Protein AF-A0AAN1J4S4-F1 (afdb_monomer)

Foldseek 3Di:
DEFDDFDPVLLVVLLVVVQVVVVVVVVPDDDLKAFDDDRDRDDPVLVRLLQRLVLVLVVCVVPHDLQEEAEAEEADDDVVVVVSSVVSLVCVLCPQPKDWDWTWIARNVVRDIDIDIDIDGDDDPCCVVSVSSPSYHYDYYHDPDVVNVVVVVVVVLLVVQQVVLCVVPPFDQCQALSSCPPRPCSVVYGPHHPVVDDGDVSCVSRPDPPDDD

Secondary structure (DSSP, 8-state):
-------HHHHHHHHHHHHHHHHHHHHH---SEEPP-------HHHHHHHHHHHHHHHHHHHHS-S-EEEEEEESS--HHHHHHHHHHHHHHHTTTS-EEEEEEEEETTTTEEEEEEEEE---SS-HHHHHHHTTEEEEEEE--SHHHHHHHHHHHHHHHHHHHHHHHHSS--TTBHHHHTT-TTGGG--S-B-SSSPPPHHHHHS--TT---

pLDDT: mean 88.38, std 7.9, range [53.88, 97.56]

Organism: NCBI:txid169430

Nearest PDB structures (foldseek):
  2ia7-assembly1_A  TM=4.262E-01  e=7.730E-01  Geobacter sulfurreducens
  8gym-assembly1_2K  TM=2.218E-01  e=1.123E+00  Tetrahymena thermophila SB210
  3l8c-assembly2_B  TM=3.711E-01  e=8.746E+00  Streptococcus pyogenes serotype M6

Solvent-accessible surface area (backbone atoms only — not comparable to full-atom values): 12521 Å² total; per-residue (Å²): 86,76,79,68,56,74,39,66,69,11,44,53,51,39,38,50,53,51,41,51,52,53,49,52,56,56,72,69,53,89,61,64,63,46,64,84,80,72,83,67,76,84,52,68,69,59,53,43,47,50,52,38,49,52,50,50,52,51,50,39,66,75,76,46,65,71,75,38,76,46,80,44,74,36,53,90,68,58,68,73,56,52,53,50,49,50,52,46,52,51,53,61,43,47,43,71,54,72,44,78,42,82,38,69,30,33,34,64,85,81,70,41,81,43,80,45,76,46,76,50,72,71,87,74,96,52,60,73,61,39,57,46,34,67,39,50,47,71,47,82,46,68,45,95,45,74,64,40,56,49,48,51,54,51,52,51,54,50,49,52,40,37,52,54,38,34,73,74,67,49,85,70,53,60,45,24,45,82,28,41,64,89,42,98,59,51,90,50,56,50,91,52,25,75,82,81,55,76,73,48,65,51,53,65,63,20,31,56,89,84,70,75,136

Radius of gyration: 20.35 Å; Cα contacts (8 Å, |Δi|>4): 255; chains: 1; bounding box: 43×42×57 Å

Mean predicted aligned error: 6.34 Å

Sequence (213 aa):
MIYEAVYVQGLHNDNKRTNESIQQVRDSRRSNISIPWRAENERLLSVAFDHVFGKAVAYAFDFFDPNVHLSVITDTLDEKILDEFRQRADNFLSLGEPKEIPIKAYDREKKEPIELTGRSSMTGDIDKFTKRLRNVTYSIACENSSLTFAADVLVNSVGYQLTKNIEAKGRIDLNSRPAIVGHRLEHYFYGVTDETTMRNPSDTIYRHPGHTD

Structure (mmCIF, N/CA/C/O backbone):
data_AF-A0AAN1J4S4-F1
#
_entry.id   AF-A0AAN1J4S4-F1
#
loop_
_atom_site.group_PDB
_atom_site.id
_atom_site.type_symbol
_atom_site.label_atom_id
_atom_site.label_alt_id
_atom_site.label_comp_id
_atom_site.label_asym_id
_atom_site.label_entity_id
_atom_site.label_seq_id
_atom_site.pdbx_PDB_ins_code
_atom_site.Cartn_x
_atom_site.Cartn_y
_atom_site.Cartn_z
_atom_site.occupancy
_atom_site.B_iso_or_equiv
_atom_site.auth_seq_id
_atom_site.auth_comp_id
_atom_site.auth_asym_id
_atom_site.auth_atom_id
_atom_site.pdbx_PDB_model_num
ATOM 1 N N . MET A 1 1 ? 5.549 -7.976 -13.920 1.00 89.06 1 MET A N 1
ATOM 2 C CA . MET A 1 1 ? 6.209 -7.087 -12.940 1.00 89.06 1 MET A CA 1
ATOM 3 C C . MET A 1 1 ? 5.172 -6.137 -12.379 1.00 89.06 1 MET A C 1
ATOM 5 O O . MET A 1 1 ? 4.347 -5.645 -13.138 1.00 89.06 1 MET A O 1
ATOM 9 N N . ILE A 1 2 ? 5.184 -5.914 -11.072 1.00 93.50 2 ILE A N 1
ATOM 10 C CA . ILE A 1 2 ? 4.237 -5.041 -10.373 1.00 93.50 2 ILE A CA 1
ATOM 11 C C . ILE A 1 2 ? 5.070 -4.022 -9.598 1.00 93.50 2 ILE A C 1
ATOM 13 O O . ILE A 1 2 ? 6.092 -4.392 -9.028 1.00 93.50 2 ILE A O 1
ATOM 17 N N . TYR A 1 3 ? 4.655 -2.758 -9.600 1.00 94.62 3 TYR A N 1
ATOM 18 C CA . TYR A 1 3 ? 5.215 -1.730 -8.725 1.00 94.62 3 TYR A CA 1
ATOM 19 C C . TYR A 1 3 ? 4.111 -0.802 -8.238 1.00 94.62 3 TYR A C 1
ATOM 21 O O . TYR A 1 3 ? 3.018 -0.754 -8.815 1.00 94.62 3 TYR A O 1
ATOM 29 N N . GLU A 1 4 ? 4.449 -0.051 -7.202 1.00 94.31 4 GLU A N 1
ATOM 30 C CA . GLU A 1 4 ? 3.674 1.065 -6.701 1.00 94.31 4 GLU A CA 1
ATOM 31 C C . GLU A 1 4 ? 4.601 2.257 -6.480 1.00 94.31 4 GLU A C 1
ATOM 33 O O . GLU A 1 4 ? 5.710 2.098 -5.968 1.00 94.31 4 GLU A O 1
ATOM 38 N N . ALA A 1 5 ? 4.139 3.446 -6.852 1.00 93.69 5 ALA A N 1
ATOM 39 C CA . ALA A 1 5 ? 4.826 4.695 -6.570 1.00 93.69 5 ALA A CA 1
ATOM 40 C C . ALA A 1 5 ? 3.840 5.742 -6.040 1.00 93.69 5 ALA A C 1
ATOM 42 O O . ALA A 1 5 ? 2.700 5.831 -6.490 1.00 93.69 5 ALA A O 1
ATOM 43 N N . VAL A 1 6 ? 4.291 6.535 -5.068 1.00 93.00 6 VAL A N 1
ATOM 44 C CA . VAL A 1 6 ? 3.459 7.495 -4.333 1.00 93.00 6 VAL A CA 1
ATOM 45 C C . VAL A 1 6 ? 4.208 8.817 -4.207 1.00 93.00 6 VAL A C 1
ATOM 47 O O . VAL A 1 6 ? 5.382 8.837 -3.828 1.00 93.00 6 VAL A O 1
ATOM 50 N N . TYR A 1 7 ? 3.535 9.942 -4.463 1.00 91.75 7 TYR A N 1
ATOM 51 C CA . TYR A 1 7 ? 4.101 11.247 -4.133 1.00 91.75 7 TYR A CA 1
ATOM 52 C C . TYR A 1 7 ? 4.075 11.455 -2.617 1.00 91.75 7 TYR A C 1
ATOM 54 O O . TYR A 1 7 ? 3.014 11.626 -2.020 1.00 91.75 7 TYR A O 1
ATOM 62 N N . VAL A 1 8 ? 5.253 11.519 -1.992 1.00 91.50 8 VAL A N 1
ATOM 63 C CA . VAL A 1 8 ? 5.401 11.682 -0.531 1.00 91.50 8 VAL A CA 1
ATOM 64 C C . VAL A 1 8 ? 4.680 12.930 -0.012 1.00 91.50 8 VAL A C 1
ATOM 66 O O . VAL A 1 8 ? 3.971 12.875 0.991 1.00 91.50 8 VAL A O 1
ATOM 69 N N . GLN A 1 9 ? 4.788 14.055 -0.725 1.00 90.38 9 GLN A N 1
ATOM 70 C CA . GLN A 1 9 ? 4.057 15.269 -0.354 1.00 90.38 9 GLN A CA 1
ATOM 71 C C . GLN A 1 9 ? 2.536 15.097 -0.503 1.00 90.38 9 GLN A C 1
ATOM 73 O O . GLN A 1 9 ? 1.785 15.650 0.297 1.00 90.38 9 GLN A O 1
ATOM 78 N N . GLY A 1 10 ? 2.085 14.319 -1.493 1.00 91.19 10 GLY A N 1
ATOM 79 C CA . GLY A 1 10 ? 0.677 13.959 -1.667 1.00 91.19 10 GLY A CA 1
ATOM 80 C C . GLY A 1 10 ? 0.147 13.168 -0.474 1.00 91.19 10 GLY A C 1
ATOM 81 O O . GLY A 1 10 ? -0.875 13.539 0.095 1.00 91.19 10 GLY A O 1
ATOM 82 N N . LEU A 1 11 ? 0.901 12.162 -0.021 1.00 93.06 11 LEU A N 1
ATOM 83 C CA . LEU A 1 11 ? 0.594 11.387 1.186 1.00 93.06 11 LEU A CA 1
ATOM 84 C C . LEU A 1 11 ? 0.509 12.265 2.442 1.00 93.06 11 LEU A C 1
ATOM 86 O O . LEU A 1 11 ? -0.428 12.146 3.228 1.00 93.06 11 LEU A O 1
ATOM 90 N N . HIS A 1 12 ? 1.459 13.182 2.640 1.00 92.56 12 HIS A N 1
ATOM 91 C CA . HIS A 1 12 ? 1.415 14.102 3.780 1.00 92.56 12 HIS A CA 1
ATOM 92 C C . HIS A 1 12 ? 0.207 15.043 3.738 1.00 92.56 12 HIS A C 1
ATOM 94 O O . HIS A 1 12 ? -0.425 15.277 4.770 1.00 92.56 12 HIS A O 1
ATOM 100 N N . ASN A 1 13 ? -0.119 15.574 2.559 1.00 91.81 13 ASN A N 1
ATOM 101 C CA . ASN A 1 13 ? -1.267 16.456 2.383 1.00 91.81 13 ASN A CA 1
ATOM 102 C C . ASN A 1 13 ? -2.585 15.716 2.640 1.00 91.81 13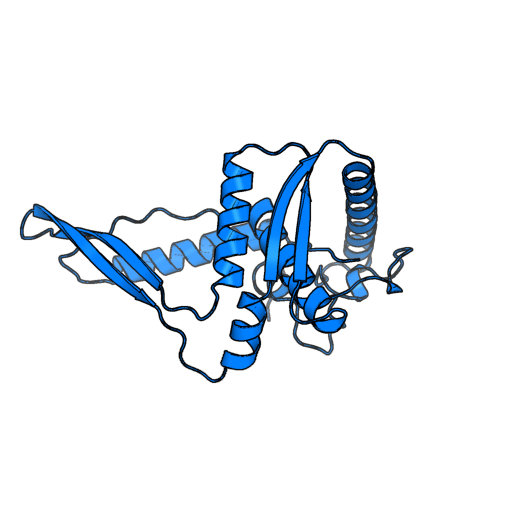 ASN A C 1
ATOM 104 O O . ASN A 1 13 ? -3.464 16.267 3.304 1.00 91.81 13 ASN A O 1
ATOM 108 N N . ASP A 1 14 ? -2.709 14.478 2.159 1.00 91.25 14 ASP A N 1
ATOM 109 C CA . ASP A 1 14 ? -3.895 13.659 2.390 1.00 91.25 14 ASP A CA 1
ATOM 110 C C . ASP A 1 14 ? -4.061 13.299 3.872 1.00 91.25 14 ASP A C 1
ATOM 112 O O . ASP A 1 14 ? -5.109 13.583 4.451 1.00 91.25 14 ASP A O 1
ATOM 116 N N . ASN A 1 15 ? -2.997 12.825 4.532 1.00 91.81 15 ASN A N 1
ATOM 117 C CA . ASN A 1 15 ? -2.990 12.580 5.979 1.00 91.81 15 ASN A CA 1
ATOM 118 C C . ASN A 1 15 ? -3.446 13.817 6.766 1.00 91.81 15 ASN A C 1
ATOM 120 O O . ASN A 1 15 ? -4.277 13.727 7.672 1.00 91.81 15 ASN A O 1
ATOM 124 N N . LYS A 1 16 ? -2.926 15.000 6.414 1.00 92.12 16 LYS A N 1
ATOM 125 C CA . LYS A 1 16 ? -3.324 16.260 7.049 1.00 92.12 16 LYS A CA 1
ATOM 126 C C . LYS A 1 16 ? -4.814 16.545 6.835 1.00 92.12 16 LYS A C 1
ATOM 128 O O . LYS A 1 16 ? -5.525 16.773 7.811 1.00 92.12 16 LYS A O 1
ATOM 133 N N . ARG A 1 17 ? -5.293 16.481 5.590 1.00 91.06 17 ARG A N 1
ATOM 134 C CA . ARG A 1 17 ? -6.696 16.739 5.225 1.00 91.06 17 ARG A CA 1
ATOM 135 C C . ARG A 1 17 ? -7.661 15.779 5.923 1.00 91.06 17 ARG A C 1
ATOM 137 O O . ARG A 1 17 ? -8.705 16.207 6.418 1.00 91.06 17 ARG A O 1
ATOM 144 N N . THR A 1 18 ? -7.320 14.496 5.980 1.00 90.56 18 THR A N 1
ATOM 145 C CA . THR A 1 18 ? -8.129 13.461 6.634 1.00 90.56 18 THR A CA 1
ATOM 146 C C . THR A 1 18 ? -8.212 13.711 8.138 1.00 90.56 18 THR A C 1
ATOM 148 O O . THR A 1 18 ? -9.309 13.740 8.698 1.00 90.56 18 THR A O 1
ATOM 151 N N . ASN A 1 19 ? -7.081 14.001 8.788 1.00 92.94 19 ASN A N 1
ATOM 152 C CA . ASN A 1 19 ? -7.050 14.343 10.211 1.00 92.94 19 ASN A CA 1
ATOM 153 C C . ASN A 1 19 ? -7.840 15.623 10.530 1.00 92.94 19 ASN A C 1
ATOM 155 O O . ASN A 1 19 ? -8.585 15.649 11.508 1.00 92.94 19 ASN A O 1
ATOM 159 N N . GLU A 1 20 ? -7.722 16.668 9.705 1.00 93.62 20 GLU A N 1
ATOM 160 C CA . GLU A 1 20 ? -8.496 17.910 9.854 1.00 93.62 20 GLU A CA 1
ATOM 161 C C . GLU A 1 20 ? -10.001 17.656 9.714 1.00 93.62 20 GLU A C 1
ATOM 163 O O . GLU A 1 20 ? -10.789 18.136 10.530 1.00 93.62 20 GLU A O 1
ATOM 168 N N . SER A 1 21 ? -10.403 16.849 8.731 1.00 91.44 21 SER A N 1
ATOM 169 C CA . SER A 1 21 ? -11.809 16.500 8.494 1.00 91.44 21 SER A CA 1
ATOM 170 C C . SER A 1 21 ? -12.402 15.715 9.670 1.00 91.44 21 SER A C 1
ATOM 172 O O . SER A 1 21 ? -13.491 16.032 10.152 1.00 91.44 21 SER A O 1
ATOM 174 N N . ILE A 1 22 ? -11.667 14.726 10.191 1.00 89.31 22 ILE A N 1
ATOM 175 C CA . ILE A 1 22 ? -12.079 13.963 11.378 1.00 89.31 22 ILE A CA 1
ATOM 176 C C . ILE A 1 22 ? -12.183 14.887 12.595 1.00 89.31 22 ILE A C 1
ATOM 178 O O . ILE A 1 22 ? -13.157 14.804 13.346 1.00 89.31 22 ILE A O 1
ATOM 182 N N . GLN A 1 23 ? -11.220 15.790 12.785 1.00 89.25 23 GLN A N 1
ATOM 183 C CA . GLN A 1 23 ? -11.239 16.741 13.892 1.00 89.25 23 GLN A CA 1
ATOM 184 C C . GLN A 1 23 ? -12.460 17.674 13.816 1.00 89.25 23 GLN A C 1
ATOM 186 O O . GLN A 1 23 ? -13.169 17.817 14.808 1.00 89.25 23 GLN A O 1
ATOM 191 N N . GLN A 1 24 ? -12.796 18.207 12.638 1.00 89.75 24 GLN A N 1
ATOM 192 C CA . GLN A 1 24 ? -13.998 19.030 12.437 1.00 89.75 24 GLN A CA 1
ATOM 193 C C . GLN A 1 24 ? -15.299 18.276 12.758 1.00 89.75 24 GLN A C 1
ATOM 195 O O . GLN A 1 24 ? -16.194 18.812 13.421 1.00 89.75 24 GLN A O 1
ATOM 200 N N . VAL A 1 25 ? -15.416 17.012 12.333 1.00 88.31 25 VAL A N 1
ATOM 201 C CA . VAL A 1 25 ? -16.569 16.157 12.672 1.00 88.31 25 VAL A CA 1
ATOM 202 C C . VAL A 1 25 ? -16.657 15.936 14.183 1.00 88.31 25 VAL A C 1
ATOM 204 O O . VAL A 1 25 ? -17.745 15.928 14.757 1.00 88.31 25 VAL A O 1
ATOM 207 N N . ARG A 1 26 ? -15.517 15.787 14.860 1.00 84.94 26 ARG A N 1
ATOM 208 C CA . ARG A 1 26 ? -15.470 15.605 16.315 1.00 84.94 26 ARG A CA 1
ATOM 209 C C . ARG A 1 26 ? -15.837 16.876 17.074 1.00 84.94 26 ARG A C 1
ATOM 211 O O . ARG A 1 26 ? -16.587 16.779 18.040 1.00 84.94 26 ARG A O 1
ATOM 218 N N . ASP A 1 27 ? -15.367 18.034 16.625 1.00 85.25 27 ASP A N 1
ATOM 219 C CA . ASP A 1 27 ? -15.642 19.324 17.267 1.00 85.25 27 ASP A CA 1
ATOM 220 C C . ASP A 1 27 ? -17.100 19.762 17.075 1.00 85.25 27 ASP A C 1
ATOM 222 O O . ASP A 1 27 ? -17.704 20.360 17.965 1.00 85.25 27 ASP A O 1
ATOM 226 N N . SER A 1 28 ? -17.703 19.412 15.936 1.00 85.94 28 SER A N 1
ATOM 227 C CA . SER A 1 28 ? -19.126 19.655 15.671 1.00 85.94 28 SER A CA 1
ATOM 228 C C . SER A 1 28 ? -20.061 18.652 16.363 1.00 85.94 28 SER A C 1
ATOM 230 O O . SER A 1 28 ? -21.254 18.932 16.533 1.00 85.94 28 SER A O 1
ATOM 232 N N . ARG A 1 29 ? -19.550 17.496 16.810 1.00 83.56 29 ARG A N 1
ATOM 233 C CA . ARG A 1 29 ? -20.349 16.460 17.473 1.00 83.56 29 ARG A CA 1
ATOM 234 C C . ARG A 1 29 ? -20.772 16.897 18.878 1.00 83.56 29 ARG A C 1
ATOM 236 O O . ARG A 1 29 ? -19.977 16.938 19.813 1.00 83.56 29 ARG A O 1
ATOM 243 N N . ARG A 1 30 ? -22.077 17.091 19.070 1.00 79.00 30 ARG A N 1
ATOM 244 C CA . ARG A 1 30 ? -22.691 17.295 20.393 1.00 79.00 30 ARG A CA 1
ATOM 245 C C . ARG A 1 30 ? -23.074 15.945 21.000 1.00 79.00 30 ARG A C 1
ATOM 247 O O . ARG A 1 30 ? -24.104 15.378 20.657 1.00 79.00 30 ARG A O 1
ATOM 254 N N . SER A 1 31 ? -22.209 15.396 21.849 1.00 84.31 31 SER A N 1
ATOM 255 C CA . SER A 1 31 ? -22.412 14.102 22.513 1.00 84.31 31 SER A CA 1
ATOM 256 C C . SER A 1 31 ? -21.765 14.106 23.896 1.00 84.31 31 SER A C 1
ATOM 258 O O . SER A 1 31 ? -20.623 14.540 24.041 1.00 84.31 31 SER A O 1
ATOM 260 N N . ASN A 1 32 ? -22.464 13.559 24.893 1.00 86.31 32 ASN A N 1
ATOM 261 C CA . ASN A 1 32 ? -21.922 13.350 26.242 1.00 86.31 32 ASN A CA 1
ATOM 262 C C . ASN A 1 32 ? -20.873 12.229 26.282 1.00 86.31 32 ASN A C 1
ATOM 264 O O . ASN A 1 32 ? -20.062 12.156 27.204 1.00 86.31 32 ASN A O 1
ATOM 268 N N . ILE A 1 33 ? -20.853 11.385 25.249 1.00 86.56 33 ILE A N 1
ATOM 269 C CA . ILE A 1 33 ? -19.857 10.333 25.070 1.00 86.56 33 ILE A CA 1
ATOM 270 C C . ILE A 1 33 ? -18.636 10.899 24.349 1.00 86.56 33 ILE A C 1
ATOM 272 O O . ILE A 1 33 ? -18.735 11.379 23.214 1.00 86.56 33 ILE A O 1
ATOM 276 N N . SER A 1 34 ? -17.481 10.769 24.995 1.00 85.38 34 SER A N 1
ATOM 277 C CA . SER A 1 34 ? -16.165 11.118 24.473 1.00 85.38 34 SER A CA 1
ATOM 278 C C . SER A 1 34 ? -15.447 9.863 23.992 1.00 85.38 34 SER A C 1
ATOM 280 O O . SER A 1 34 ? -15.179 8.962 24.780 1.00 85.38 34 SER A O 1
ATOM 282 N N . ILE A 1 35 ? -15.099 9.809 22.709 1.00 85.62 35 ILE A N 1
ATOM 283 C CA . ILE A 1 35 ? -14.315 8.704 22.140 1.00 85.62 35 ILE A CA 1
ATOM 284 C C . ILE A 1 35 ? -12.877 9.205 21.965 1.00 85.62 35 ILE A C 1
ATOM 286 O O . ILE A 1 35 ? -12.703 10.186 21.236 1.00 85.62 35 ILE A O 1
ATOM 290 N N . PRO A 1 36 ? -11.857 8.615 22.613 1.00 82.50 36 PRO A N 1
ATOM 291 C CA . PRO A 1 36 ? -10.467 8.995 22.398 1.00 82.50 36 PRO A CA 1
ATOM 292 C C . PRO A 1 36 ? -10.097 8.790 20.928 1.00 82.50 36 PRO A C 1
ATOM 294 O O . PRO A 1 36 ? -10.506 7.822 20.295 1.00 82.50 36 PRO A O 1
ATOM 297 N N . TRP A 1 37 ? -9.349 9.735 20.375 1.00 85.12 37 TRP A N 1
ATOM 298 C CA . TRP A 1 37 ? -8.845 9.669 19.011 1.00 85.12 37 TRP A CA 1
ATOM 299 C C . TRP A 1 37 ? -7.446 10.254 18.984 1.00 85.12 37 TRP A C 1
ATOM 301 O O . TRP A 1 37 ? -7.138 11.183 19.734 1.00 85.12 37 TRP A O 1
ATOM 311 N N . ARG A 1 38 ? -6.616 9.695 18.115 1.00 84.62 38 ARG A N 1
ATOM 312 C CA . ARG A 1 38 ? -5.273 10.170 17.836 1.00 84.62 38 ARG A CA 1
ATOM 313 C C . ARG A 1 38 ? -5.183 10.379 16.334 1.00 84.62 38 ARG A C 1
ATOM 315 O O . ARG A 1 38 ? -5.613 9.505 15.591 1.00 84.62 38 ARG A O 1
ATOM 322 N N . ALA A 1 39 ? -4.611 11.508 15.927 1.00 84.75 39 ALA A N 1
ATOM 323 C CA . ALA A 1 39 ? -4.286 11.741 14.529 1.00 84.75 39 ALA A CA 1
ATOM 324 C C . ALA A 1 39 ? -3.409 10.600 14.010 1.00 84.75 39 ALA A C 1
ATOM 326 O O . ALA A 1 39 ? -2.397 10.248 14.631 1.00 84.75 39 ALA A O 1
ATOM 327 N N . GLU A 1 40 ? -3.822 10.018 12.894 1.00 81.75 40 GLU A N 1
ATOM 328 C CA . GLU A 1 40 ? -3.077 8.956 12.240 1.00 81.75 40 GLU A CA 1
ATOM 329 C C . GLU A 1 40 ? -2.114 9.576 11.235 1.00 81.75 40 GLU A C 1
ATOM 331 O O . GLU A 1 40 ? -2.445 10.525 10.528 1.00 81.75 40 GLU A O 1
ATOM 336 N N . ASN A 1 41 ? -0.890 9.061 11.205 1.00 85.69 41 ASN A N 1
ATOM 337 C CA . ASN A 1 41 ? 0.087 9.408 10.187 1.00 85.69 41 ASN A CA 1
ATOM 338 C C . ASN A 1 41 ? 0.420 8.126 9.456 1.00 85.69 41 ASN A C 1
ATOM 340 O O . ASN A 1 41 ? 1.168 7.290 9.972 1.00 85.69 41 ASN A O 1
ATOM 344 N N . GLU A 1 42 ? -0.173 7.968 8.282 1.00 86.25 42 GLU A N 1
ATOM 345 C CA . GLU A 1 42 ? 0.031 6.773 7.496 1.00 86.25 42 GLU A CA 1
ATOM 346 C C . GLU A 1 42 ? 1.490 6.678 7.028 1.00 86.25 42 GLU A C 1
ATOM 348 O O . GLU A 1 42 ? 2.088 7.651 6.556 1.00 86.25 42 GLU A O 1
ATOM 353 N N . ARG A 1 43 ? 2.087 5.497 7.201 1.00 90.38 43 ARG A N 1
ATOM 354 C CA . ARG A 1 43 ? 3.469 5.226 6.807 1.00 90.38 43 ARG A CA 1
ATOM 355 C C . ARG A 1 43 ? 3.523 4.920 5.316 1.00 90.38 43 ARG A C 1
ATOM 357 O O . ARG A 1 43 ? 2.827 4.026 4.846 1.00 90.38 43 ARG A O 1
ATOM 364 N N . LEU A 1 44 ? 4.427 5.593 4.603 1.00 91.44 44 LEU A N 1
ATOM 365 C CA . LEU A 1 44 ? 4.640 5.394 3.165 1.00 91.44 44 LEU A CA 1
ATOM 366 C C . LEU A 1 44 ? 4.857 3.921 2.800 1.00 91.44 44 LEU A C 1
ATOM 368 O O . LEU A 1 44 ? 4.269 3.430 1.844 1.00 91.44 44 LEU A O 1
ATOM 372 N N . LEU A 1 45 ? 5.688 3.220 3.575 1.00 91.88 45 LEU A N 1
ATOM 373 C CA . LEU A 1 45 ? 6.000 1.814 3.332 1.00 91.88 45 LEU A CA 1
ATOM 374 C C . LEU A 1 45 ? 4.747 0.930 3.421 1.00 91.88 45 LEU A C 1
ATOM 376 O O . LEU A 1 45 ? 4.560 0.036 2.604 1.00 91.88 45 LEU A O 1
ATOM 380 N N . SER A 1 46 ? 3.871 1.211 4.380 1.00 91.81 46 SER A N 1
ATOM 381 C CA . SER A 1 46 ? 2.646 0.450 4.596 1.00 91.81 46 SER A CA 1
ATOM 382 C C . SER A 1 46 ? 1.603 0.711 3.508 1.00 91.81 46 SER A C 1
ATOM 384 O O . SER A 1 46 ? 0.932 -0.225 3.082 1.00 91.81 46 SER A O 1
ATOM 386 N N . VAL A 1 47 ? 1.517 1.952 3.012 1.00 92.38 47 VAL A N 1
ATOM 387 C CA . VAL A 1 47 ? 0.719 2.310 1.824 1.00 92.38 47 VAL A CA 1
ATOM 388 C C . VAL A 1 47 ? 1.220 1.559 0.596 1.00 92.38 47 VAL A C 1
ATOM 390 O O . VAL A 1 47 ? 0.447 0.906 -0.100 1.00 92.38 47 VAL A O 1
ATOM 393 N N . ALA A 1 48 ? 2.530 1.618 0.343 1.00 92.62 48 ALA A N 1
ATOM 394 C CA . ALA A 1 48 ? 3.132 0.946 -0.801 1.00 92.62 48 ALA A CA 1
ATOM 395 C C . ALA A 1 48 ? 2.900 -0.571 -0.741 1.00 92.62 48 ALA A C 1
ATOM 397 O O . ALA A 1 48 ? 2.538 -1.172 -1.751 1.00 92.62 48 ALA A O 1
ATOM 398 N N . PHE A 1 49 ? 3.051 -1.176 0.442 1.00 95.06 49 PHE A N 1
ATOM 399 C CA . PHE A 1 49 ? 2.758 -2.590 0.655 1.00 95.06 49 PHE A CA 1
ATOM 400 C C . PHE A 1 49 ? 1.306 -2.932 0.310 1.00 95.06 49 PHE A C 1
ATOM 402 O O . PHE A 1 49 ? 1.087 -3.844 -0.481 1.00 95.06 49 PHE A O 1
ATOM 409 N N . ASP A 1 50 ? 0.334 -2.195 0.852 1.00 93.69 50 ASP A N 1
ATOM 410 C CA . ASP A 1 50 ? -1.098 -2.446 0.629 1.00 93.69 50 ASP A CA 1
ATOM 411 C C . ASP A 1 50 ? -1.445 -2.461 -0.865 1.00 93.69 50 ASP A C 1
ATOM 413 O O . ASP A 1 50 ? -2.066 -3.384 -1.392 1.00 93.69 50 ASP A O 1
ATOM 417 N N . HIS A 1 51 ? -0.938 -1.471 -1.594 1.00 93.19 51 HIS A N 1
ATOM 418 C CA . HIS A 1 51 ? -1.211 -1.328 -3.016 1.00 93.19 51 HIS A CA 1
ATOM 419 C C . HIS A 1 51 ? -0.501 -2.380 -3.873 1.00 93.19 51 HIS A C 1
ATOM 421 O O . HIS A 1 51 ? -1.109 -2.935 -4.794 1.00 93.19 51 HIS A O 1
ATOM 427 N N . VAL A 1 52 ? 0.768 -2.694 -3.580 1.00 94.94 52 VAL A N 1
ATOM 428 C CA . VAL A 1 52 ? 1.486 -3.779 -4.270 1.00 94.94 52 VAL A CA 1
ATOM 429 C C . VAL A 1 52 ? 0.812 -5.118 -3.989 1.00 94.94 52 VAL A C 1
ATOM 431 O O . VAL A 1 52 ? 0.631 -5.905 -4.917 1.00 94.94 52 VAL A O 1
ATOM 434 N N . PHE A 1 53 ? 0.395 -5.363 -2.746 1.00 96.06 53 PHE A N 1
ATOM 435 C CA . PHE A 1 53 ? -0.318 -6.573 -2.354 1.00 96.06 53 PHE A CA 1
ATOM 436 C C . PHE A 1 53 ? -1.653 -6.691 -3.097 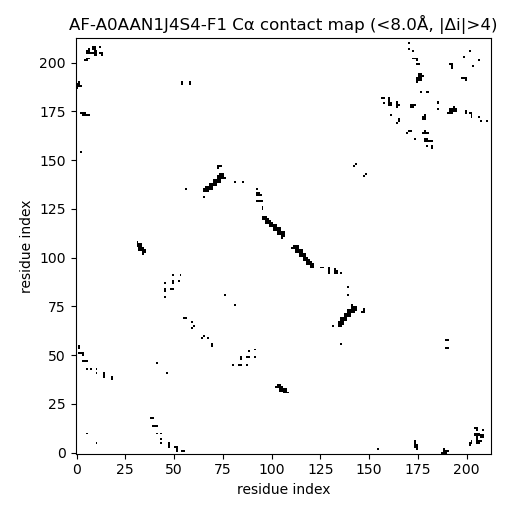1.00 96.06 53 PHE A C 1
ATOM 438 O O . PHE A 1 53 ? -1.910 -7.711 -3.736 1.00 96.06 53 PHE A O 1
ATOM 445 N N . GLY A 1 54 ? -2.460 -5.627 -3.124 1.00 93.56 54 GLY A N 1
ATOM 446 C CA . GLY A 1 54 ? -3.714 -5.589 -3.878 1.00 93.56 54 GLY A CA 1
ATOM 447 C C . GLY A 1 54 ? -3.517 -5.834 -5.378 1.00 93.56 54 GLY A C 1
ATOM 448 O O . GLY A 1 54 ? -4.240 -6.634 -5.978 1.00 93.56 54 GLY A O 1
ATOM 449 N N . LYS A 1 55 ? -2.491 -5.225 -5.990 1.00 93.75 55 LYS A N 1
ATOM 450 C CA . LYS A 1 55 ? -2.112 -5.490 -7.389 1.00 93.75 55 LYS A CA 1
ATOM 451 C C . LYS A 1 55 ? -1.653 -6.935 -7.601 1.00 93.75 55 LYS A C 1
ATOM 453 O O . LYS A 1 55 ? -1.967 -7.508 -8.640 1.00 93.75 55 LYS A O 1
ATOM 458 N N . ALA A 1 56 ? -0.933 -7.530 -6.651 1.00 95.00 56 ALA A N 1
ATOM 459 C CA . ALA A 1 56 ? -0.507 -8.927 -6.722 1.00 95.00 56 ALA A CA 1
ATOM 460 C C . ALA A 1 56 ? -1.700 -9.889 -6.648 1.00 95.00 56 ALA A C 1
ATOM 462 O O . ALA A 1 56 ? -1.757 -10.843 -7.422 1.00 95.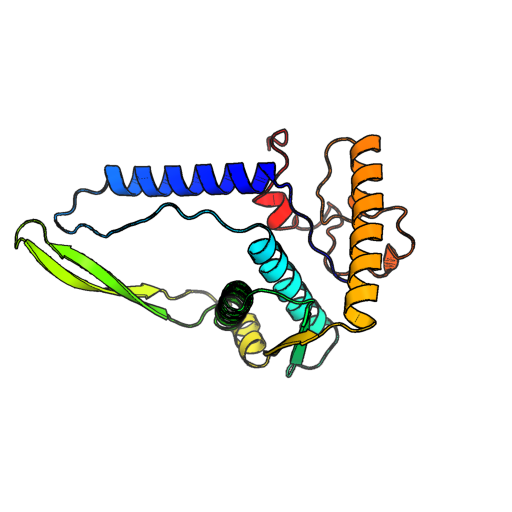00 56 ALA A O 1
ATOM 463 N N . VAL A 1 57 ? -2.686 -9.607 -5.790 1.00 93.88 57 VAL A N 1
ATOM 464 C CA . VAL A 1 57 ? -3.951 -10.356 -5.742 1.00 93.88 57 VAL A CA 1
ATOM 465 C C . VAL A 1 57 ? -4.713 -10.224 -7.062 1.00 93.88 57 VAL A C 1
ATOM 467 O O . VAL A 1 57 ? -5.143 -11.232 -7.619 1.00 93.88 57 VAL A O 1
ATOM 470 N N . ALA A 1 58 ? -4.847 -9.006 -7.596 1.00 91.44 58 ALA A N 1
ATOM 471 C CA . ALA A 1 58 ? -5.515 -8.768 -8.876 1.00 91.44 58 ALA A CA 1
ATOM 472 C C . ALA A 1 58 ? -4.819 -9.505 -10.030 1.00 91.44 58 ALA A C 1
ATOM 474 O O . ALA A 1 58 ? -5.469 -10.229 -10.781 1.00 91.44 58 ALA A O 1
ATOM 475 N N . TYR A 1 59 ? -3.488 -9.417 -10.101 1.00 93.19 59 TYR A N 1
ATOM 476 C CA . TYR A 1 59 ? -2.688 -10.184 -11.053 1.00 93.19 59 TYR A CA 1
ATOM 477 C C . TYR A 1 59 ? -2.972 -11.676 -10.914 1.00 93.19 59 TYR A C 1
ATOM 479 O O . TYR A 1 59 ? -3.225 -12.366 -11.898 1.00 93.19 59 TYR A O 1
ATOM 487 N N . ALA A 1 60 ? -2.985 -12.188 -9.685 1.00 93.19 60 ALA A N 1
ATOM 488 C CA . ALA A 1 60 ? -3.209 -13.602 -9.485 1.00 93.19 60 ALA A CA 1
ATOM 489 C C . ALA A 1 60 ? -4.610 -14.050 -9.920 1.00 93.19 60 ALA A C 1
ATOM 491 O O . ALA A 1 60 ? -4.769 -15.128 -10.477 1.00 93.19 60 ALA A O 1
ATOM 492 N N . PHE A 1 61 ? -5.614 -13.197 -9.742 1.00 90.38 61 PHE A N 1
ATOM 493 C CA . PHE A 1 61 ? -6.971 -13.437 -10.216 1.00 90.38 61 PHE A CA 1
ATOM 494 C C . PHE A 1 61 ? -7.138 -13.408 -11.733 1.00 90.38 61 PHE A C 1
ATOM 496 O O . PHE A 1 61 ? -8.082 -14.033 -12.224 1.00 90.38 61 PHE A O 1
ATOM 503 N N . ASP A 1 62 ? -6.281 -12.687 -12.447 1.00 90.94 62 ASP A N 1
ATOM 504 C CA . ASP A 1 62 ? -6.325 -12.609 -13.906 1.00 90.94 62 ASP A CA 1
ATOM 505 C C . ASP A 1 62 ? -5.599 -13.786 -14.570 1.00 90.94 62 ASP A C 1
ATOM 507 O O . ASP A 1 62 ? -5.978 -14.199 -15.666 1.00 90.94 62 ASP A O 1
ATOM 511 N N . PHE A 1 63 ? -4.570 -14.337 -13.914 1.00 91.56 63 PHE A N 1
ATOM 512 C CA . PHE A 1 63 ? -3.657 -15.310 -14.526 1.00 91.56 63 PHE A CA 1
ATOM 513 C C . PHE A 1 63 ? -3.638 -16.697 -13.875 1.00 91.56 63 PHE A C 1
ATOM 515 O O . PHE A 1 63 ? -3.128 -17.633 -14.491 1.00 91.56 63 PHE A O 1
ATOM 522 N N . PHE A 1 64 ? -4.171 -16.856 -12.663 1.00 89.00 64 PHE A N 1
ATOM 523 C CA . PHE A 1 64 ? -4.161 -18.124 -11.932 1.00 89.00 64 PHE A CA 1
ATOM 524 C C . PHE A 1 64 ? -5.559 -18.543 -11.469 1.00 89.00 64 PHE A C 1
ATOM 526 O O . PHE A 1 64 ? -6.532 -17.785 -11.513 1.00 89.00 64 PHE A O 1
ATOM 533 N N . ASP A 1 65 ? -5.641 -19.792 -11.016 1.00 82.94 65 ASP A N 1
ATOM 534 C CA . ASP A 1 65 ? -6.850 -20.372 -10.447 1.00 82.94 65 ASP A CA 1
ATOM 535 C C . ASP A 1 65 ? -7.280 -19.677 -9.142 1.00 82.94 65 ASP A C 1
ATOM 537 O O . ASP A 1 65 ? -6.475 -19.017 -8.487 1.00 82.94 65 ASP A O 1
ATOM 541 N N . PRO A 1 66 ? -8.547 -19.838 -8.710 1.00 76.50 66 PRO A N 1
ATOM 542 C CA . PRO A 1 66 ? -9.104 -19.100 -7.575 1.00 76.50 66 PRO A CA 1
ATOM 543 C C . PRO A 1 66 ? -8.378 -19.309 -6.242 1.00 76.50 66 PRO A C 1
ATOM 545 O O . PRO A 1 66 ? -8.504 -18.460 -5.368 1.00 76.50 66 PRO A O 1
ATOM 548 N N . ASN A 1 67 ? -7.666 -20.426 -6.076 1.00 88.88 67 ASN A N 1
ATOM 549 C CA . ASN A 1 67 ? -6.933 -20.757 -4.857 1.00 88.88 67 ASN A CA 1
ATOM 550 C C . ASN A 1 67 ? -5.478 -20.319 -5.014 1.00 88.88 67 ASN A C 1
ATOM 552 O O . ASN A 1 67 ? -4.667 -21.033 -5.604 1.00 88.88 67 ASN A O 1
ATOM 556 N N . VAL A 1 68 ? -5.162 -19.140 -4.488 1.00 92.62 68 VAL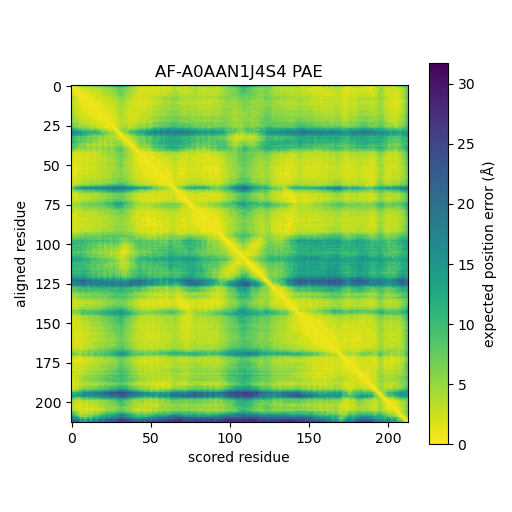 A N 1
ATOM 557 C CA . VAL A 1 68 ? -3.844 -18.518 -4.635 1.00 92.62 68 VAL A CA 1
ATOM 558 C C . VAL A 1 68 ? -3.160 -18.462 -3.280 1.00 92.62 68 VAL A C 1
ATOM 560 O O . VAL A 1 68 ? -3.761 -18.072 -2.280 1.00 92.62 68 VAL A O 1
ATOM 563 N N . HIS A 1 69 ? -1.876 -18.806 -3.253 1.00 95.12 69 HIS A N 1
ATOM 564 C CA . HIS A 1 69 ? -1.004 -18.500 -2.129 1.00 95.12 69 HIS A CA 1
ATOM 565 C C . HIS A 1 69 ? 0.018 -17.442 -2.549 1.00 95.12 69 HIS A C 1
ATOM 567 O O . HIS A 1 69 ? 0.799 -17.670 -3.472 1.00 95.12 69 HIS A O 1
ATOM 573 N N . LEU A 1 70 ? 0.008 -16.285 -1.885 1.00 95.75 70 LEU A N 1
ATOM 574 C CA . LEU A 1 70 ? 0.973 -15.212 -2.108 1.00 95.75 70 LEU A CA 1
ATOM 575 C C . LEU A 1 70 ? 2.109 -15.292 -1.085 1.00 95.75 70 LEU A C 1
ATOM 577 O O . LEU A 1 70 ? 1.927 -14.996 0.095 1.00 95.75 70 LEU A O 1
ATOM 581 N N . SER A 1 71 ? 3.305 -15.641 -1.550 1.00 95.94 71 SER A N 1
ATOM 582 C CA . SER A 1 71 ? 4.519 -15.578 -0.735 1.00 95.94 71 SER A CA 1
ATOM 583 C C . SER A 1 71 ? 5.180 -14.209 -0.886 1.00 95.94 71 SER A C 1
ATOM 585 O O . SER A 1 71 ? 5.732 -13.888 -1.938 1.00 95.94 71 SER A O 1
ATOM 587 N N . VAL A 1 72 ? 5.117 -13.396 0.166 1.00 95.88 72 VAL A N 1
ATOM 588 C CA . VAL A 1 72 ? 5.795 -12.101 0.251 1.00 95.88 72 VAL A CA 1
ATOM 589 C C . VAL A 1 72 ? 7.139 -12.304 0.940 1.00 95.88 72 VAL A C 1
ATOM 591 O O . VAL A 1 72 ? 7.196 -12.731 2.093 1.00 95.88 72 VAL A O 1
ATOM 594 N N . ILE A 1 73 ? 8.217 -11.986 0.231 1.00 94.81 73 ILE A N 1
ATOM 595 C CA . ILE A 1 73 ? 9.586 -12.055 0.743 1.00 94.81 73 ILE A CA 1
ATOM 596 C C . ILE A 1 73 ? 10.131 -10.631 0.784 1.00 94.81 73 ILE A C 1
ATOM 598 O O . ILE A 1 73 ? 10.093 -9.929 -0.228 1.00 94.81 73 ILE A O 1
ATOM 602 N N . THR A 1 74 ? 10.605 -10.200 1.948 1.00 93.44 74 THR A N 1
ATOM 603 C CA . THR A 1 74 ? 11.185 -8.867 2.156 1.00 93.44 74 THR A CA 1
ATOM 604 C C . THR A 1 74 ? 12.598 -8.981 2.707 1.00 93.44 74 THR A C 1
ATOM 606 O O . THR A 1 74 ? 12.956 -10.003 3.293 1.00 93.44 74 THR A O 1
ATOM 609 N N . ASP A 1 75 ? 13.379 -7.906 2.600 1.00 90.62 75 ASP A N 1
ATOM 610 C CA . ASP A 1 75 ? 14.572 -7.757 3.433 1.00 90.62 75 ASP A CA 1
ATOM 611 C C . ASP A 1 75 ? 14.201 -7.679 4.920 1.00 90.62 75 ASP A C 1
ATOM 613 O O . ASP A 1 75 ? 13.027 -7.692 5.309 1.00 90.62 75 ASP A O 1
ATOM 617 N N . THR A 1 76 ? 15.222 -7.595 5.770 1.00 89.75 76 THR A N 1
ATOM 618 C CA . THR A 1 76 ? 15.057 -7.448 7.214 1.00 89.75 76 THR A CA 1
ATOM 619 C C . THR A 1 76 ? 14.225 -6.208 7.550 1.00 89.75 76 THR A C 1
ATOM 621 O O . THR A 1 76 ? 14.662 -5.074 7.355 1.00 89.75 76 THR A O 1
ATOM 624 N N . LEU A 1 77 ? 13.042 -6.440 8.116 1.00 90.38 77 LEU A N 1
ATOM 625 C CA . LEU A 1 77 ? 12.151 -5.427 8.675 1.00 90.38 77 LEU A CA 1
ATOM 626 C C . LEU A 1 77 ? 11.950 -5.674 10.173 1.00 90.38 77 LEU A C 1
ATOM 628 O O . LEU A 1 77 ? 12.034 -6.809 10.643 1.00 90.38 77 LEU A O 1
ATOM 632 N N . ASP A 1 78 ? 11.644 -4.613 10.918 1.00 92.50 78 ASP A N 1
ATOM 633 C CA . ASP A 1 78 ? 11.243 -4.736 12.319 1.00 92.50 78 ASP A CA 1
ATOM 634 C C . ASP A 1 78 ? 9.913 -5.495 12.441 1.00 92.50 78 ASP A C 1
ATOM 636 O O . ASP A 1 78 ? 8.989 -5.267 11.657 1.00 92.50 78 ASP A O 1
ATOM 640 N N . GLU A 1 79 ? 9.757 -6.304 13.495 1.00 92.81 79 GLU A N 1
ATOM 641 C CA . GLU A 1 79 ? 8.542 -7.112 13.714 1.00 92.81 79 GLU A CA 1
ATOM 642 C C . GLU A 1 79 ? 7.259 -6.267 13.702 1.00 92.81 79 GLU A C 1
ATOM 644 O O . GLU A 1 79 ? 6.245 -6.666 13.145 1.00 92.81 79 GLU A O 1
ATOM 649 N N . LYS A 1 80 ? 7.319 -5.034 14.224 1.00 92.50 80 LYS A N 1
ATOM 650 C CA . LYS A 1 80 ? 6.173 -4.110 14.217 1.00 92.50 80 LYS A CA 1
ATOM 651 C C . LYS A 1 80 ? 5.709 -3.729 12.810 1.00 92.50 80 LYS A C 1
ATOM 653 O O . LYS A 1 80 ? 4.538 -3.417 12.634 1.00 92.50 80 LYS A O 1
ATOM 658 N N . ILE A 1 81 ? 6.622 -3.672 11.840 1.00 93.00 81 ILE A N 1
ATOM 659 C CA . ILE A 1 81 ? 6.290 -3.385 10.439 1.00 93.00 81 ILE A CA 1
ATOM 660 C C . ILE A 1 81 ? 5.687 -4.638 9.801 1.00 93.00 81 ILE A C 1
ATOM 662 O O . ILE A 1 81 ? 4.704 -4.534 9.075 1.00 93.00 81 ILE A O 1
ATOM 666 N N . LEU A 1 82 ? 6.219 -5.822 10.119 1.00 94.56 82 LEU A N 1
ATOM 667 C CA . LEU A 1 82 ? 5.653 -7.091 9.654 1.00 94.56 82 LEU A CA 1
ATOM 668 C C . LEU A 1 82 ? 4.228 -7.303 10.170 1.00 94.56 82 LEU A C 1
ATOM 670 O O . LEU A 1 82 ? 3.354 -7.682 9.395 1.00 94.56 82 LEU A O 1
ATOM 674 N N . ASP A 1 83 ? 3.970 -7.002 11.441 1.00 94.50 83 ASP A N 1
ATOM 675 C CA . ASP A 1 83 ? 2.621 -7.036 12.009 1.00 94.50 83 ASP A CA 1
ATOM 676 C C . ASP A 1 83 ? 1.679 -6.053 11.307 1.00 94.50 83 ASP A C 1
ATOM 678 O O . ASP A 1 83 ? 0.532 -6.392 11.023 1.00 94.50 83 ASP A O 1
ATOM 682 N N . GLU A 1 84 ? 2.165 -4.857 10.962 1.00 94.25 84 GLU A N 1
ATOM 683 C CA . GLU A 1 84 ? 1.394 -3.876 10.195 1.00 94.25 84 GLU A CA 1
ATOM 684 C C . GLU A 1 84 ? 1.074 -4.384 8.778 1.00 94.25 84 GLU A C 1
ATOM 686 O O . GLU A 1 84 ? -0.047 -4.211 8.299 1.00 94.25 84 GLU A O 1
ATOM 691 N N . PHE A 1 85 ? 2.016 -5.063 8.117 1.00 96.31 85 PHE A N 1
ATOM 692 C CA . PHE A 1 85 ? 1.790 -5.683 6.809 1.00 96.31 85 PHE A CA 1
ATOM 693 C C . PHE A 1 85 ? 0.772 -6.820 6.887 1.00 96.31 85 PHE A C 1
ATOM 695 O O . PHE A 1 85 ? -0.161 -6.854 6.086 1.00 96.31 85 PHE A O 1
ATOM 702 N N . ARG A 1 86 ? 0.902 -7.717 7.873 1.00 96.81 86 ARG A N 1
ATOM 703 C CA . ARG A 1 86 ? -0.075 -8.791 8.117 1.00 96.81 86 ARG A CA 1
ATOM 704 C C . ARG A 1 86 ? -1.464 -8.206 8.348 1.00 96.81 86 ARG A C 1
ATOM 706 O O . ARG A 1 86 ? -2.410 -8.575 7.666 1.00 96.81 86 ARG A O 1
ATOM 713 N N . GLN A 1 87 ? -1.568 -7.199 9.214 1.00 94.50 87 GLN A N 1
ATOM 714 C CA . GLN A 1 87 ? -2.833 -6.526 9.485 1.00 94.50 87 GLN A CA 1
ATOM 715 C C . GLN A 1 87 ? -3.447 -5.902 8.221 1.00 94.50 87 GLN A C 1
ATOM 717 O O . GLN A 1 87 ? -4.660 -5.986 8.030 1.00 94.50 87 GLN A O 1
ATOM 722 N N . ARG A 1 88 ? -2.643 -5.277 7.350 1.00 94.50 88 ARG A N 1
ATOM 723 C CA . ARG A 1 88 ? -3.126 -4.717 6.076 1.00 94.50 88 ARG A CA 1
ATOM 724 C C . ARG A 1 88 ? -3.588 -5.800 5.106 1.00 94.50 88 ARG A C 1
ATOM 726 O O . ARG A 1 88 ? -4.692 -5.689 4.581 1.00 94.50 88 ARG A O 1
ATOM 733 N N . ALA A 1 89 ? -2.804 -6.862 4.934 1.00 96.06 89 ALA A N 1
ATOM 734 C CA . ALA A 1 89 ? -3.178 -7.998 4.098 1.00 96.06 89 ALA A CA 1
ATOM 735 C C . ALA A 1 89 ? -4.468 -8.666 4.602 1.00 96.06 89 ALA A C 1
ATOM 737 O O . ALA A 1 89 ? -5.399 -8.867 3.825 1.00 96.06 89 ALA A O 1
ATOM 738 N N . ASP A 1 90 ? -4.583 -8.916 5.908 1.00 94.31 90 ASP A N 1
ATOM 739 C CA . ASP A 1 90 ? -5.793 -9.467 6.526 1.00 94.31 90 ASP A CA 1
ATOM 740 C C . ASP A 1 90 ? -6.992 -8.540 6.329 1.00 94.31 90 ASP A C 1
ATOM 742 O O . ASP A 1 90 ? -8.086 -8.988 5.980 1.00 94.31 90 ASP A O 1
ATOM 746 N N . ASN A 1 91 ? -6.807 -7.231 6.518 1.00 91.12 91 ASN A N 1
ATOM 747 C CA . ASN A 1 91 ? -7.862 -6.249 6.299 1.00 91.12 91 ASN A CA 1
ATOM 748 C C . ASN A 1 91 ? -8.340 -6.224 4.847 1.00 91.12 91 ASN A C 1
ATOM 750 O O . ASN A 1 91 ? -9.549 -6.141 4.631 1.00 91.12 91 ASN A O 1
ATOM 754 N N . PHE A 1 92 ? -7.417 -6.324 3.891 1.00 91.81 92 PHE A N 1
ATOM 755 C CA . PHE A 1 92 ? -7.718 -6.394 2.467 1.00 91.81 92 PHE A CA 1
ATOM 756 C C . PHE A 1 92 ? -8.455 -7.693 2.106 1.00 91.81 92 PHE A C 1
ATOM 758 O O . PHE A 1 92 ? -9.484 -7.660 1.437 1.00 91.81 92 PHE A O 1
ATOM 765 N N . LEU A 1 93 ? -7.988 -8.847 2.586 1.00 92.00 93 LEU A N 1
ATOM 766 C CA . LEU A 1 93 ? -8.599 -10.144 2.274 1.00 92.00 93 LEU A CA 1
ATOM 767 C C . LEU A 1 93 ? -9.960 -10.356 2.953 1.00 92.00 93 LEU A C 1
ATOM 769 O O . LEU A 1 93 ? -10.805 -11.074 2.423 1.00 92.00 93 LEU A O 1
ATOM 773 N N . SER A 1 94 ? -10.201 -9.686 4.082 1.00 88.75 94 SER A N 1
ATOM 774 C CA . SER A 1 94 ? -11.494 -9.659 4.785 1.00 88.75 94 SER A CA 1
ATOM 775 C C . SER A 1 94 ? -12.417 -8.518 4.332 1.00 88.75 94 SER A C 1
ATOM 777 O O . SER A 1 94 ? -13.400 -8.201 5.012 1.00 88.75 94 SER A O 1
ATOM 779 N N . LEU A 1 95 ? -12.126 -7.861 3.202 1.00 86.88 95 LEU A N 1
ATOM 780 C CA . LEU A 1 95 ? -13.016 -6.845 2.642 1.00 86.88 95 LEU A CA 1
ATOM 781 C C . LEU A 1 95 ? -14.417 -7.421 2.397 1.00 86.88 95 LEU A C 1
ATOM 783 O O . LEU A 1 95 ? -14.590 -8.526 1.887 1.00 86.88 95 LEU A O 1
ATOM 787 N N . GLY A 1 96 ? -15.435 -6.642 2.761 1.00 80.38 96 GLY A N 1
ATOM 788 C CA . GLY A 1 96 ? -16.840 -7.039 2.660 1.00 80.38 96 GLY A CA 1
ATOM 789 C C . GLY A 1 96 ? -17.342 -7.932 3.797 1.00 80.38 96 GLY A C 1
ATOM 790 O O . GLY A 1 96 ? -18.552 -8.124 3.908 1.00 80.38 96 GLY A O 1
ATOM 791 N N . GLU A 1 97 ? -16.468 -8.435 4.670 1.00 83.50 97 GLU A N 1
ATOM 792 C CA . GLU A 1 97 ? -16.903 -9.167 5.857 1.00 83.50 97 GLU A CA 1
ATOM 793 C C . GLU A 1 97 ? -17.385 -8.197 6.944 1.00 83.50 97 GLU A C 1
ATOM 795 O O . GLU A 1 97 ? -16.742 -7.169 7.183 1.00 83.50 97 GLU A O 1
ATOM 800 N N . PRO A 1 98 ? -18.518 -8.484 7.613 1.00 83.44 98 PRO A N 1
ATOM 801 C CA . PRO A 1 98 ? -18.957 -7.685 8.744 1.00 83.44 98 PRO A CA 1
ATOM 802 C C . PRO A 1 98 ? -17.896 -7.680 9.844 1.00 83.44 98 PRO A C 1
ATOM 804 O O . PRO A 1 98 ? -17.430 -8.739 10.264 1.00 83.44 98 PRO A O 1
ATOM 807 N N . LYS A 1 99 ? -17.541 -6.491 10.334 1.00 83.75 99 LYS A N 1
ATOM 808 C CA . LYS A 1 99 ? -16.588 -6.335 11.437 1.00 83.75 99 LYS A CA 1
ATOM 809 C C . LYS A 1 99 ? -17.276 -5.693 12.631 1.00 83.75 99 LYS A C 1
ATOM 811 O O . LYS A 1 99 ? -17.967 -4.679 12.506 1.00 83.75 99 LYS A O 1
ATOM 816 N N . GLU A 1 100 ? -17.056 -6.290 13.796 1.00 86.56 100 GLU A N 1
ATOM 817 C CA . GLU A 1 100 ? -17.375 -5.689 15.085 1.00 86.56 100 GLU A CA 1
ATOM 818 C C . GLU A 1 100 ? -16.089 -5.125 15.684 1.00 86.56 100 GLU A C 1
ATOM 820 O O . GLU A 1 100 ? -15.107 -5.843 15.864 1.00 86.56 100 GLU A O 1
ATOM 825 N N . ILE A 1 101 ? -16.080 -3.824 15.961 1.00 84.88 101 ILE A N 1
ATOM 826 C CA . ILE A 1 101 ? -14.913 -3.130 16.500 1.00 84.88 101 ILE A CA 1
ATOM 827 C C . ILE A 1 101 ? -15.264 -2.653 17.909 1.00 84.88 101 ILE A C 1
ATOM 829 O O . ILE A 1 101 ? -16.183 -1.837 18.054 1.00 84.88 101 ILE A O 1
ATOM 833 N N . PRO A 1 102 ? -14.561 -3.120 18.955 1.00 85.69 102 PRO A N 1
ATOM 834 C CA . PRO A 1 102 ? -14.747 -2.593 20.297 1.00 85.69 102 PRO A CA 1
ATOM 835 C C . PRO A 1 102 ? -14.225 -1.153 20.357 1.00 85.69 102 PRO A C 1
ATOM 837 O O . PRO A 1 102 ? -13.081 -0.860 20.012 1.00 85.69 102 PRO A O 1
ATOM 840 N N . ILE A 1 103 ? -15.075 -0.239 20.810 1.00 86.94 103 ILE A N 1
ATOM 841 C CA . ILE A 1 103 ? -14.786 1.184 20.946 1.00 86.94 103 ILE A CA 1
ATOM 842 C C . ILE A 1 103 ? -14.789 1.516 22.433 1.00 86.94 103 ILE A C 1
ATOM 844 O O . ILE A 1 103 ? -15.837 1.578 23.074 1.00 86.94 103 ILE A O 1
ATOM 848 N N . LYS A 1 104 ? -13.604 1.785 22.979 1.00 89.31 104 LYS A N 1
ATOM 849 C CA . LYS A 1 104 ? -13.475 2.342 24.327 1.00 89.31 104 LYS A CA 1
ATOM 850 C C . LYS A 1 104 ? -13.906 3.801 24.297 1.00 89.31 104 LYS A C 1
ATOM 852 O O . LYS A 1 104 ? -13.383 4.579 23.503 1.00 89.31 104 LYS A O 1
ATOM 857 N N . ALA A 1 105 ? -14.844 4.179 25.152 1.00 89.94 105 ALA A N 1
ATOM 858 C CA . ALA A 1 105 ? -15.348 5.538 25.253 1.00 89.94 105 ALA A CA 1
ATOM 859 C C . ALA A 1 105 ? -15.498 5.958 26.721 1.00 89.94 105 ALA A C 1
ATOM 861 O O . ALA A 1 105 ? -15.307 5.166 27.640 1.00 89.94 105 ALA A O 1
ATOM 862 N N . TYR A 1 106 ? -15.787 7.233 26.945 1.00 90.50 106 TYR A N 1
ATOM 863 C CA . TYR A 1 106 ? -15.948 7.808 28.274 1.00 90.50 106 TYR A CA 1
ATOM 864 C C . TYR A 1 106 ? -17.255 8.593 28.345 1.00 90.50 106 TYR A C 1
ATOM 866 O O . TYR A 1 106 ? -17.477 9.493 27.528 1.00 90.50 106 TYR A O 1
ATOM 874 N N . ASP A 1 107 ? -18.109 8.255 29.307 1.00 90.19 107 ASP A N 1
ATOM 875 C CA . ASP A 1 107 ? -19.343 8.981 29.596 1.00 90.19 107 ASP A CA 1
ATOM 876 C C . ASP A 1 107 ? -19.018 10.188 30.489 1.00 90.19 107 ASP A C 1
ATOM 878 O O . ASP A 1 107 ? -18.577 10.036 31.630 1.00 90.19 107 ASP A O 1
ATOM 882 N N . ARG A 1 108 ? -19.205 11.407 29.970 1.00 87.50 108 ARG A N 1
ATOM 883 C CA . ARG A 1 108 ? -18.887 12.641 30.707 1.00 87.50 108 ARG A CA 1
ATOM 884 C C . ARG A 1 108 ? -19.895 12.973 31.806 1.00 87.50 108 ARG A C 1
ATOM 886 O O . ARG A 1 108 ? -19.522 13.681 32.739 1.00 87.50 108 ARG A O 1
ATOM 893 N N . GLU A 1 109 ? -21.133 12.493 31.711 1.00 89.75 109 GLU A N 1
ATOM 894 C CA . GLU A 1 109 ? -22.159 12.734 32.732 1.00 89.75 109 GLU A CA 1
ATOM 895 C C . GLU A 1 109 ? -21.961 11.796 33.920 1.00 89.75 109 GLU A C 1
ATOM 897 O O . GLU A 1 109 ? -21.910 12.248 35.065 1.00 89.75 109 GLU A O 1
ATOM 902 N N . LYS A 1 110 ? -21.773 10.502 33.643 1.00 89.38 110 LYS A N 1
ATOM 903 C CA . LYS A 1 110 ? -21.541 9.481 34.677 1.00 89.38 110 LYS A CA 1
ATOM 904 C C . LYS A 1 110 ? -20.094 9.415 35.164 1.00 89.38 110 LYS A C 1
ATOM 906 O O . LYS A 1 110 ? -19.831 8.842 36.216 1.00 89.38 110 LYS A O 1
ATOM 911 N N . LYS A 1 111 ? -19.167 10.042 34.430 1.00 87.44 111 LYS A N 1
ATOM 912 C CA . LYS A 1 111 ? -17.721 10.074 34.702 1.00 87.44 111 LYS A CA 1
ATOM 913 C C . LYS A 1 111 ? -17.071 8.686 34.744 1.00 87.44 111 LYS A C 1
ATOM 915 O O . LYS A 1 111 ? -16.119 8.471 35.496 1.00 87.44 111 LYS A O 1
ATOM 920 N N . GLU A 1 112 ? -17.531 7.768 33.901 1.00 92.88 112 GLU A N 1
ATOM 921 C CA . GLU A 1 112 ? -17.057 6.381 33.857 1.00 92.88 112 GLU A CA 1
ATOM 922 C C . GLU A 1 112 ? -16.634 5.947 32.440 1.00 92.88 112 GLU A C 1
ATOM 924 O O . GLU A 1 112 ? -17.161 6.461 31.444 1.00 92.88 112 GLU A O 1
ATOM 929 N N . PRO A 1 113 ? -15.661 5.024 32.314 1.00 89.38 113 PRO A N 1
ATOM 930 C CA . PRO A 1 113 ? -15.355 4.395 31.037 1.00 89.38 113 PRO A CA 1
ATOM 931 C C . PRO A 1 113 ? -16.494 3.456 30.622 1.00 89.38 113 PRO A C 1
ATOM 933 O O . PRO A 1 113 ? -17.026 2.709 31.439 1.00 89.38 113 PRO A O 1
ATOM 936 N N . ILE A 1 114 ? -16.828 3.464 29.337 1.00 92.44 114 ILE A N 1
ATOM 937 C CA . ILE A 1 114 ? -17.823 2.578 28.731 1.00 92.44 114 ILE A CA 1
ATOM 938 C C . ILE A 1 114 ? -17.220 1.882 27.510 1.00 92.44 114 ILE A C 1
ATOM 940 O O . ILE A 1 114 ? -16.364 2.437 26.816 1.00 92.44 114 ILE A O 1
ATOM 944 N N . GLU A 1 115 ? -17.689 0.674 27.219 1.00 89.38 115 GLU A N 1
ATOM 945 C CA . GLU A 1 115 ? -17.345 -0.044 25.994 1.00 89.38 115 GLU A CA 1
ATOM 946 C C . GLU A 1 115 ? -18.546 -0.040 25.051 1.00 89.38 115 GLU A C 1
ATOM 948 O O . GLU A 1 115 ? -19.658 -0.420 25.411 1.00 89.38 115 GLU A O 1
ATOM 953 N N . LEU A 1 116 ? -18.320 0.441 23.835 1.00 88.62 116 LEU A N 1
ATOM 954 C CA . LEU A 1 116 ? -19.283 0.438 22.744 1.00 88.62 116 LEU A CA 1
ATOM 955 C C . LEU A 1 116 ? -18.819 -0.559 21.685 1.00 88.62 116 LEU A C 1
ATOM 957 O O . LEU A 1 116 ? -17.638 -0.880 21.597 1.00 88.62 116 LEU A O 1
ATOM 961 N N . THR A 1 117 ? -19.731 -1.033 20.845 1.00 89.56 117 THR A N 1
ATOM 962 C CA . THR A 1 117 ? -19.380 -1.868 19.689 1.00 89.56 117 THR A CA 1
ATOM 963 C C . THR A 1 117 ? -19.778 -1.141 18.416 1.00 89.56 117 THR A C 1
ATOM 965 O O . THR A 1 117 ? -20.953 -0.843 18.203 1.00 89.56 117 THR A O 1
ATOM 968 N N . GLY A 1 118 ? -18.792 -0.826 17.579 1.00 83.94 118 GLY A N 1
ATOM 969 C CA . GLY A 1 118 ? -19.023 -0.373 16.215 1.00 83.94 118 GLY A CA 1
ATOM 970 C C . GLY A 1 118 ? -19.289 -1.574 15.319 1.00 83.94 118 GLY A C 1
ATOM 971 O O . GLY A 1 118 ? -18.569 -2.564 15.397 1.00 83.94 118 GLY A O 1
ATOM 972 N N . ARG A 1 119 ? -20.309 -1.493 14.466 1.00 84.69 119 ARG A N 1
ATOM 973 C CA . ARG A 1 119 ? -20.582 -2.500 13.437 1.00 84.69 119 ARG A CA 1
ATOM 974 C C . ARG A 1 119 ? -20.434 -1.866 12.069 1.00 84.69 119 ARG A C 1
ATOM 976 O O . ARG A 1 119 ? -21.100 -0.870 11.790 1.00 84.69 119 ARG A O 1
ATOM 983 N N . SER A 1 120 ? -19.593 -2.447 11.225 1.00 81.81 120 SER A N 1
ATOM 984 C CA . SER A 1 120 ? -19.514 -2.096 9.811 1.00 81.81 120 SER A CA 1
ATOM 985 C C . SER A 1 120 ? -19.973 -3.273 8.958 1.00 81.81 120 SER A C 1
ATOM 987 O O . SER A 1 120 ? -19.689 -4.434 9.248 1.00 81.81 120 SER A O 1
ATOM 989 N N . SER A 1 121 ? -20.724 -2.965 7.905 1.00 80.50 121 SER A N 1
ATOM 990 C CA . SER A 1 121 ? -21.113 -3.927 6.877 1.00 80.50 121 SER A CA 1
ATOM 991 C C . SER A 1 121 ? -21.154 -3.208 5.535 1.00 80.50 121 SER A C 1
ATOM 993 O O . SER A 1 121 ? -21.565 -2.047 5.470 1.00 80.50 121 SER A O 1
ATOM 995 N N . MET A 1 122 ? -20.702 -3.874 4.475 1.00 76.69 122 MET A N 1
ATOM 996 C CA . MET A 1 122 ? -20.878 -3.382 3.110 1.00 76.69 122 MET A CA 1
ATOM 997 C C . MET A 1 122 ? -22.203 -3.899 2.561 1.00 76.69 122 MET A C 1
ATOM 999 O O . MET A 1 122 ? -22.525 -5.077 2.696 1.00 76.69 122 MET A O 1
ATOM 1003 N N . THR A 1 123 ? -22.967 -3.009 1.936 1.00 65.50 123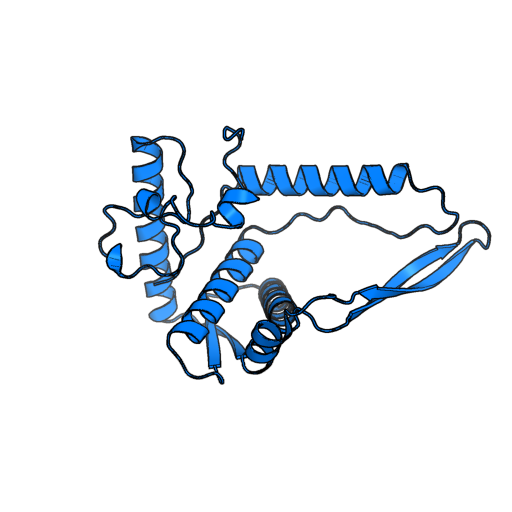 THR A N 1
ATOM 1004 C CA . THR A 1 123 ? -24.209 -3.348 1.236 1.00 65.50 123 THR A CA 1
ATOM 1005 C C . THR A 1 123 ? -23.970 -3.203 -0.268 1.00 65.50 123 THR A C 1
ATOM 1007 O O . THR A 1 123 ? -23.456 -2.180 -0.713 1.00 65.50 123 THR A O 1
ATOM 1010 N N . GLY A 1 124 ? -24.271 -4.242 -1.054 1.00 65.94 124 GLY A N 1
ATOM 1011 C CA . GLY A 1 124 ? -24.092 -4.247 -2.513 1.00 65.94 124 GLY A CA 1
ATOM 1012 C C . GLY A 1 124 ? -23.734 -5.621 -3.089 1.00 65.94 124 GLY A C 1
ATOM 1013 O O . GLY A 1 124 ? -23.296 -6.510 -2.360 1.00 65.94 124 GLY A O 1
ATOM 1014 N N . ASP A 1 125 ? -23.893 -5.783 -4.407 1.00 63.34 125 ASP A N 1
ATOM 1015 C CA . ASP A 1 125 ? -23.567 -7.008 -5.162 1.00 63.34 125 ASP A CA 1
ATOM 1016 C C . ASP A 1 125 ? -22.048 -7.126 -5.425 1.00 63.34 125 ASP A C 1
ATOM 1018 O O . ASP A 1 125 ? -21.563 -7.191 -6.552 1.00 63.34 125 ASP A O 1
ATOM 1022 N N . ILE A 1 126 ? -21.263 -7.056 -4.348 1.00 66.31 126 ILE A N 1
ATOM 1023 C CA . ILE A 1 126 ? -19.788 -7.152 -4.353 1.00 66.31 126 ILE A CA 1
ATOM 1024 C C . ILE A 1 126 ? -19.351 -8.611 -4.103 1.00 66.31 126 ILE A C 1
ATOM 1026 O O . ILE A 1 126 ? -18.172 -8.966 -4.139 1.00 66.31 126 ILE A O 1
ATOM 1030 N N . ASP A 1 127 ? -20.336 -9.489 -3.923 1.00 69.50 127 ASP A N 1
ATOM 1031 C CA . ASP A 1 127 ? -20.207 -10.852 -3.429 1.00 69.50 127 ASP A CA 1
ATOM 1032 C C . ASP A 1 127 ? -19.256 -11.698 -4.287 1.00 69.50 127 ASP A C 1
ATOM 1034 O O . ASP A 1 127 ? -18.491 -12.509 -3.773 1.00 69.50 127 ASP A O 1
ATOM 1038 N N . LYS A 1 128 ? -19.210 -11.469 -5.607 1.00 73.94 128 LYS A N 1
ATOM 1039 C CA . LYS A 1 128 ? -18.297 -12.211 -6.490 1.00 73.94 128 LYS A CA 1
ATOM 1040 C C . LYS A 1 128 ? -16.822 -11.886 -6.234 1.00 73.94 128 LYS A C 1
ATOM 1042 O O . LYS A 1 128 ? -15.997 -12.793 -6.302 1.00 73.94 128 LYS A O 1
ATOM 1047 N N . PHE A 1 129 ? -16.471 -10.627 -5.968 1.00 77.81 129 PHE A N 1
ATOM 1048 C CA . PHE A 1 129 ? -15.079 -10.237 -5.717 1.00 77.81 129 PHE A CA 1
ATOM 1049 C C . PHE A 1 129 ? -14.643 -10.645 -4.308 1.00 77.81 129 PHE A C 1
ATOM 1051 O O . PHE A 1 129 ? -13.620 -11.307 -4.150 1.00 77.81 129 PHE A O 1
ATOM 1058 N N . THR A 1 130 ? -15.458 -10.344 -3.297 1.00 81.12 130 THR A N 1
ATOM 1059 C CA . THR A 1 130 ? -15.141 -10.650 -1.893 1.00 81.12 130 THR A CA 1
ATOM 1060 C C . THR A 1 130 ? -15.088 -12.153 -1.629 1.00 81.12 130 THR A C 1
ATOM 1062 O O . THR A 1 130 ? -14.213 -12.614 -0.902 1.00 81.12 130 THR A O 1
ATOM 1065 N N . LYS A 1 131 ? -15.920 -12.962 -2.302 1.00 81.06 131 LYS A N 1
ATOM 1066 C CA . LYS A 1 131 ? -15.799 -14.430 -2.254 1.00 81.06 131 LYS A CA 1
ATOM 1067 C C . LYS A 1 131 ? -14.474 -14.940 -2.808 1.00 81.06 131 LYS A C 1
ATOM 1069 O O . LYS A 1 131 ? -13.950 -15.913 -2.279 1.00 81.06 131 LYS A O 1
ATOM 1074 N N . ARG A 1 132 ? -13.930 -14.314 -3.859 1.00 84.44 132 ARG A N 1
ATOM 1075 C CA . ARG A 1 132 ? -12.627 -14.715 -4.417 1.00 84.44 132 ARG A CA 1
ATOM 1076 C C . ARG A 1 132 ? -11.485 -14.391 -3.459 1.00 84.44 132 ARG A C 1
ATOM 1078 O O . ARG A 1 132 ? -10.558 -15.187 -3.369 1.00 84.44 132 ARG A O 1
ATOM 1085 N N . LEU A 1 133 ? -11.568 -13.281 -2.721 1.00 88.56 133 LEU A N 1
ATOM 1086 C CA . LEU A 1 133 ? -10.554 -12.906 -1.727 1.00 88.56 133 LEU A CA 1
ATOM 1087 C C . LEU A 1 133 ? -10.381 -13.967 -0.634 1.00 88.56 133 LEU A C 1
ATOM 1089 O O . LEU A 1 133 ? -9.256 -14.228 -0.224 1.00 88.56 133 LEU A O 1
ATOM 1093 N N . ARG A 1 134 ? -11.459 -14.656 -0.238 1.00 85.56 134 ARG A N 1
ATOM 1094 C CA . ARG A 1 134 ? -11.413 -15.738 0.766 1.00 85.56 134 ARG A CA 1
ATOM 1095 C C . ARG A 1 134 ? -10.549 -16.934 0.375 1.00 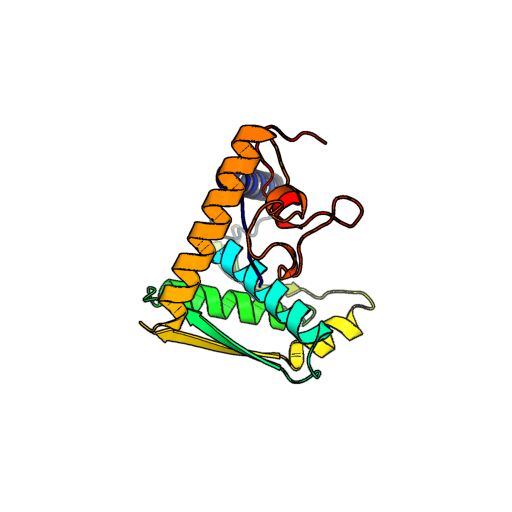85.56 134 ARG A C 1
ATOM 1097 O O . ARG A 1 134 ? -10.133 -17.692 1.244 1.00 85.56 134 ARG A O 1
ATOM 1104 N N . ASN A 1 135 ? -10.305 -17.117 -0.919 1.00 89.75 135 ASN A N 1
ATOM 1105 C CA . ASN A 1 135 ? -9.484 -18.211 -1.429 1.00 89.75 135 ASN A CA 1
ATOM 1106 C C . ASN A 1 135 ? -8.005 -17.819 -1.560 1.00 89.75 135 ASN A C 1
ATOM 1108 O O . ASN A 1 135 ? -7.178 -18.645 -1.952 1.00 89.75 135 ASN A O 1
ATOM 1112 N N . VAL A 1 136 ? -7.667 -16.564 -1.256 1.00 94.31 136 VAL A N 1
ATOM 1113 C CA . VAL A 1 136 ? -6.289 -16.094 -1.229 1.00 94.31 136 VAL A CA 1
ATOM 1114 C C . VAL A 1 136 ? -5.736 -16.306 0.169 1.00 94.31 136 VAL A C 1
ATOM 1116 O O . VAL A 1 136 ? -6.296 -15.854 1.163 1.00 94.31 136 VAL A O 1
ATOM 1119 N N . THR A 1 137 ? -4.598 -16.977 0.239 1.00 95.81 137 THR A N 1
ATOM 1120 C CA . THR A 1 137 ? -3.783 -17.075 1.450 1.00 95.81 137 THR A CA 1
ATOM 1121 C C . THR A 1 137 ? -2.457 -16.374 1.207 1.00 95.81 137 THR A C 1
ATOM 1123 O O . THR A 1 137 ? -2.064 -16.160 0.058 1.00 95.81 137 THR A O 1
ATOM 1126 N N . TYR A 1 138 ? -1.748 -16.008 2.269 1.00 97.56 138 TYR A N 1
ATOM 1127 C CA . TYR A 1 138 ? -0.437 -15.392 2.127 1.00 97.56 138 TYR A CA 1
ATOM 1128 C C . TYR A 1 138 ? 0.508 -15.795 3.256 1.00 97.56 138 TYR A C 1
ATOM 1130 O O . TYR A 1 138 ? 0.088 -16.257 4.316 1.00 97.56 138 TYR A O 1
ATOM 1138 N N . SER A 1 139 ? 1.800 -15.616 3.007 1.00 97.31 139 SER A N 1
ATOM 1139 C CA . SER A 1 139 ? 2.862 -15.715 4.005 1.00 97.31 139 SER A CA 1
ATOM 1140 C C . SER A 1 139 ? 3.819 -14.547 3.822 1.00 97.31 139 SER A C 1
ATOM 1142 O O . SER A 1 139 ? 4.150 -14.222 2.682 1.00 97.31 139 SER A O 1
ATOM 1144 N N . ILE A 1 140 ? 4.301 -13.958 4.916 1.00 96.44 140 ILE A N 1
ATOM 1145 C CA . ILE A 1 140 ? 5.333 -12.916 4.881 1.00 96.44 140 ILE A CA 1
ATOM 1146 C C . ILE A 1 140 ? 6.572 -13.444 5.594 1.00 96.44 140 ILE A C 1
ATOM 1148 O O . ILE A 1 140 ? 6.484 -13.841 6.759 1.00 96.44 140 ILE A O 1
ATOM 1152 N N . ALA A 1 141 ? 7.704 -13.450 4.897 1.00 94.12 141 ALA A N 1
ATOM 1153 C CA . ALA A 1 141 ? 8.991 -13.879 5.425 1.00 94.12 141 ALA A CA 1
ATOM 1154 C C . ALA A 1 141 ? 10.068 -12.822 5.158 1.00 94.12 141 ALA A C 1
ATOM 1156 O O . ALA A 1 141 ? 10.102 -12.216 4.087 1.00 94.12 141 ALA A O 1
ATOM 1157 N N . CYS A 1 142 ? 10.965 -12.645 6.126 1.00 94.00 142 CYS A N 1
ATOM 1158 C CA . CYS A 1 142 ? 12.189 -11.878 5.936 1.00 94.00 142 CYS A CA 1
ATOM 1159 C C . CYS A 1 142 ? 13.302 -12.826 5.501 1.00 94.00 142 CYS A C 1
AT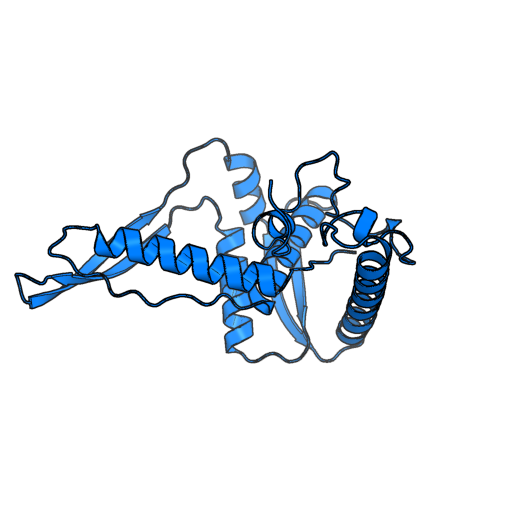OM 1161 O O . CYS A 1 142 ? 13.606 -13.791 6.206 1.00 94.00 142 CYS A O 1
ATOM 1163 N N . GLU A 1 143 ? 13.931 -12.536 4.372 1.00 92.06 143 GLU A N 1
ATOM 1164 C CA . GLU A 1 143 ? 15.056 -13.306 3.860 1.00 92.06 143 GLU A CA 1
ATOM 1165 C C . GLU A 1 143 ? 16.100 -12.348 3.292 1.00 92.06 143 GLU A C 1
ATOM 1167 O O . GLU A 1 143 ? 15.759 -11.388 2.614 1.00 92.06 143 GLU A O 1
ATOM 1172 N N . ASN A 1 144 ? 17.380 -12.615 3.541 1.00 89.19 144 ASN A N 1
ATOM 1173 C CA . ASN A 1 144 ? 18.452 -11.967 2.794 1.00 89.19 144 ASN A CA 1
ATOM 1174 C C . ASN A 1 144 ? 18.862 -12.913 1.664 1.00 89.19 144 ASN A C 1
ATOM 1176 O O . ASN A 1 144 ? 19.630 -13.853 1.888 1.00 89.19 144 ASN A O 1
ATOM 1180 N N . SER A 1 145 ? 18.287 -12.713 0.479 1.00 89.44 145 SER A N 1
ATOM 1181 C CA . SER A 1 145 ? 18.445 -13.633 -0.645 1.00 89.44 145 SER A CA 1
ATOM 1182 C C . SER A 1 145 ? 18.665 -12.913 -1.964 1.00 89.44 145 SER A C 1
ATOM 1184 O O . SER A 1 145 ? 18.490 -11.704 -2.103 1.00 89.44 145 SER A O 1
ATOM 1186 N N . SER A 1 146 ? 19.029 -13.677 -2.993 1.00 92.50 146 SER A N 1
ATOM 1187 C CA . SER A 1 146 ? 19.146 -13.131 -4.347 1.00 92.50 146 SER A CA 1
ATOM 1188 C C . SER A 1 146 ? 17.822 -12.560 -4.873 1.00 92.50 146 SER A C 1
ATOM 1190 O O . SER A 1 146 ? 17.854 -11.743 -5.791 1.00 92.50 146 SER A O 1
ATOM 1192 N N . LEU A 1 147 ? 16.673 -12.962 -4.309 1.00 91.38 147 LEU A N 1
ATOM 1193 C CA . LEU A 1 147 ? 15.369 -12.414 -4.682 1.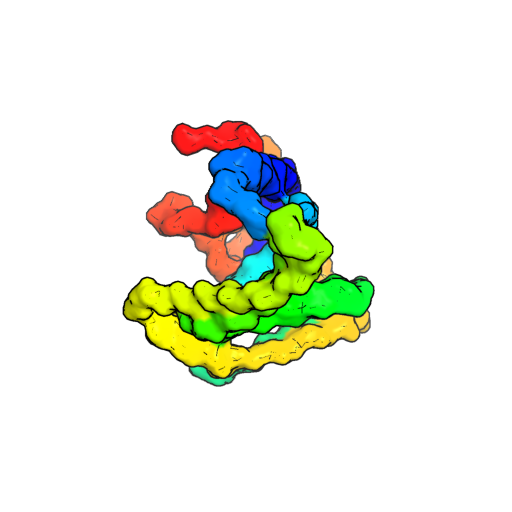00 91.38 147 LEU A CA 1
ATOM 1194 C C . LEU A 1 147 ? 15.181 -10.992 -4.156 1.00 91.38 147 LEU A C 1
ATOM 1196 O O . LEU A 1 147 ? 14.722 -10.141 -4.917 1.00 91.38 147 LEU A O 1
ATOM 1200 N N . THR A 1 148 ? 15.562 -10.712 -2.907 1.00 92.12 148 THR A N 1
ATOM 1201 C CA . THR A 1 148 ? 15.448 -9.354 -2.354 1.00 92.12 148 THR A CA 1
ATOM 1202 C C . THR A 1 148 ? 16.437 -8.402 -3.021 1.00 92.12 148 THR A C 1
ATOM 1204 O O . THR A 1 148 ? 16.050 -7.321 -3.455 1.00 92.12 148 THR A O 1
ATOM 1207 N N . PHE A 1 149 ? 17.653 -8.873 -3.318 1.00 92.56 149 PHE A N 1
ATOM 1208 C CA . PHE A 1 149 ? 18.594 -8.128 -4.160 1.00 92.56 149 PHE A CA 1
ATOM 1209 C C . PHE A 1 149 ? 18.037 -7.831 -5.565 1.00 92.56 149 PHE A C 1
ATOM 1211 O O . PHE A 1 149 ? 18.177 -6.722 -6.084 1.00 92.56 149 PHE A O 1
ATOM 1218 N N . ALA A 1 150 ? 17.389 -8.808 -6.211 1.00 92.50 150 ALA A N 1
ATOM 1219 C CA . ALA A 1 150 ? 16.755 -8.580 -7.508 1.00 92.50 150 ALA A CA 1
ATOM 1220 C C . ALA A 1 150 ? 15.614 -7.553 -7.408 1.00 92.50 150 ALA A C 1
ATOM 1222 O O . ALA A 1 150 ? 15.465 -6.725 -8.309 1.00 92.50 150 ALA A O 1
ATOM 1223 N N . ALA A 1 151 ? 14.842 -7.571 -6.317 1.00 91.88 151 ALA A N 1
ATOM 1224 C CA . ALA A 1 151 ? 13.807 -6.579 -6.057 1.00 91.88 151 ALA A CA 1
ATOM 1225 C C . ALA A 1 151 ? 14.398 -5.163 -5.941 1.00 91.88 151 ALA A C 1
ATOM 1227 O O . ALA A 1 151 ? 13.898 -4.258 -6.607 1.00 91.88 151 ALA A O 1
ATOM 1228 N N . ASP A 1 152 ? 15.508 -4.982 -5.221 1.00 92.75 152 ASP A N 1
ATOM 1229 C CA . ASP A 1 152 ? 16.206 -3.692 -5.119 1.00 92.75 152 ASP A CA 1
ATOM 1230 C C . ASP A 1 152 ? 16.664 -3.157 -6.476 1.00 92.75 152 ASP A C 1
ATOM 1232 O O . ASP A 1 152 ? 16.495 -1.973 -6.787 1.00 92.75 152 ASP A O 1
ATOM 1236 N N . VAL A 1 153 ? 17.233 -4.021 -7.319 1.00 94.75 153 VAL A N 1
ATOM 1237 C CA . VAL A 1 153 ? 17.653 -3.635 -8.673 1.00 94.75 153 VAL A CA 1
ATOM 1238 C C . VAL A 1 153 ? 16.451 -3.161 -9.492 1.00 94.75 153 VAL A C 1
ATOM 1240 O O . VAL A 1 153 ? 16.533 -2.136 -10.174 1.00 94.75 153 VAL A O 1
ATOM 1243 N N . LEU A 1 154 ? 15.323 -3.873 -9.414 1.00 94.31 154 LEU A N 1
ATOM 1244 C CA . LEU A 1 154 ? 14.104 -3.502 -10.129 1.00 94.31 154 LEU A CA 1
ATOM 1245 C C . LEU A 1 154 ? 13.515 -2.190 -9.605 1.00 94.31 154 LEU A C 1
ATOM 1247 O O . LEU A 1 154 ? 13.201 -1.316 -10.411 1.00 94.31 154 LEU A O 1
ATOM 1251 N N . VAL A 1 155 ? 13.416 -2.017 -8.286 1.00 93.50 155 VAL A N 1
ATOM 1252 C CA . VAL A 1 155 ? 12.901 -0.789 -7.661 1.00 93.50 155 VAL A CA 1
ATOM 1253 C C . VAL A 1 155 ? 13.753 0.416 -8.056 1.00 93.50 155 VAL A C 1
ATOM 1255 O O . VAL A 1 155 ? 13.205 1.434 -8.477 1.00 93.50 155 VAL A O 1
ATOM 1258 N N . ASN A 1 156 ? 15.082 0.295 -8.022 1.00 95.38 156 ASN A N 1
ATOM 1259 C CA . ASN A 1 156 ? 15.979 1.375 -8.437 1.00 95.38 156 ASN A CA 1
ATOM 1260 C C . ASN A 1 156 ? 15.890 1.668 -9.942 1.00 95.38 156 ASN A C 1
ATOM 1262 O O . ASN A 1 156 ? 15.922 2.830 -10.348 1.00 95.38 156 ASN A O 1
ATOM 1266 N N . SER A 1 157 ? 15.735 0.638 -10.778 1.00 96.06 157 SER A N 1
ATOM 1267 C CA . SER A 1 157 ? 15.541 0.803 -12.225 1.00 96.06 157 SER A CA 1
ATOM 1268 C C . SER A 1 157 ? 14.233 1.535 -12.548 1.00 96.06 157 SER A C 1
ATOM 1270 O O . SER A 1 157 ? 14.217 2.450 -13.376 1.00 96.06 157 SER A O 1
ATOM 1272 N N . VAL A 1 158 ? 13.142 1.176 -11.863 1.00 95.69 158 VAL A N 1
ATOM 1273 C CA . VAL A 1 158 ? 11.852 1.873 -11.967 1.00 95.69 158 VAL A CA 1
ATOM 1274 C C . VAL A 1 158 ? 11.991 3.311 -11.474 1.00 95.69 158 VAL A C 1
ATOM 1276 O O . VAL A 1 158 ? 11.621 4.232 -12.197 1.00 95.69 158 VAL A O 1
ATOM 1279 N N . GLY A 1 159 ? 12.582 3.519 -10.295 1.00 95.50 159 GLY A N 1
ATOM 1280 C CA . GLY A 1 159 ? 12.798 4.843 -9.711 1.00 95.50 159 GLY A CA 1
ATOM 1281 C C . GLY A 1 159 ? 13.596 5.771 -10.626 1.00 95.50 159 GLY A C 1
ATOM 1282 O O . GLY A 1 159 ? 13.192 6.909 -10.850 1.00 95.50 159 GLY A O 1
ATOM 1283 N N . TYR A 1 160 ? 14.671 5.269 -11.239 1.00 96.25 160 TYR A N 1
ATOM 1284 C CA . TYR A 1 160 ? 15.441 6.014 -12.235 1.00 96.25 160 TYR A CA 1
ATOM 1285 C C . TYR A 1 160 ? 14.572 6.462 -13.420 1.00 96.25 160 TYR A C 1
ATOM 1287 O O . TYR A 1 160 ? 14.615 7.629 -13.818 1.00 96.25 160 TYR A O 1
ATOM 1295 N N . GLN A 1 161 ? 13.762 5.554 -13.975 1.00 96.06 161 GLN A N 1
ATOM 1296 C CA . GLN A 1 161 ? 12.902 5.883 -15.110 1.00 96.06 161 GLN A CA 1
ATOM 1297 C C . GLN A 1 161 ? 11.803 6.885 -14.733 1.00 96.06 161 GLN A C 1
ATOM 1299 O O . GLN A 1 161 ? 11.537 7.806 -15.509 1.00 96.06 161 GLN A O 1
ATOM 1304 N N . LEU A 1 162 ? 11.201 6.738 -13.548 1.00 94.94 162 LEU A N 1
ATOM 1305 C CA . LEU A 1 162 ? 10.208 7.677 -13.027 1.00 94.94 162 LEU A CA 1
ATOM 1306 C C . LEU A 1 162 ? 10.807 9.079 -12.903 1.00 94.94 162 LEU A C 1
ATOM 1308 O O . LEU A 1 162 ? 10.252 10.017 -13.467 1.00 94.94 162 LEU A O 1
ATOM 1312 N N . THR A 1 163 ? 11.967 9.221 -12.254 1.00 94.12 163 THR A N 1
ATOM 1313 C CA . THR A 1 163 ? 12.649 10.518 -12.108 1.00 94.12 163 THR A CA 1
ATOM 1314 C C . THR A 1 163 ? 12.938 11.151 -13.463 1.00 94.12 163 THR A C 1
ATOM 1316 O O . THR A 1 163 ? 12.568 12.299 -13.691 1.00 94.12 163 THR A O 1
ATOM 1319 N N . LYS A 1 164 ? 13.502 10.389 -14.407 1.00 95.44 164 LYS A N 1
ATOM 1320 C CA . LYS A 1 164 ? 13.797 10.886 -15.757 1.00 95.44 164 LYS A CA 1
ATOM 1321 C C . LYS A 1 164 ? 12.541 11.380 -16.484 1.00 95.44 164 LYS A C 1
ATOM 1323 O O . LYS A 1 164 ? 12.571 12.409 -17.158 1.00 95.44 164 LYS A O 1
ATOM 1328 N N . ASN A 1 165 ? 11.434 10.648 -16.369 1.00 93.38 165 ASN A N 1
ATOM 1329 C CA . ASN A 1 165 ? 10.178 11.021 -17.015 1.00 93.38 165 ASN A CA 1
ATOM 1330 C C . ASN A 1 165 ? 9.508 12.223 -16.334 1.00 93.38 165 ASN A C 1
ATOM 1332 O O . ASN A 1 165 ? 8.948 13.062 -17.040 1.00 93.38 165 ASN A O 1
ATOM 1336 N N . ILE A 1 166 ? 9.613 12.349 -15.008 1.00 91.38 166 ILE A N 1
ATOM 1337 C CA . ILE A 1 166 ? 9.165 13.533 -14.258 1.00 91.38 166 ILE A CA 1
ATOM 1338 C C . ILE A 1 166 ? 9.979 14.763 -14.672 1.00 91.38 166 ILE A C 1
ATOM 1340 O O . ILE A 1 166 ? 9.411 15.814 -14.944 1.00 91.38 166 ILE A O 1
ATOM 1344 N N . GLU A 1 167 ? 11.302 14.651 -14.782 1.00 92.25 167 GLU A N 1
ATOM 1345 C CA . GLU A 1 167 ? 12.157 15.762 -15.220 1.00 92.25 167 GLU A CA 1
ATOM 1346 C C . GLU A 1 167 ? 11.824 16.218 -16.647 1.00 92.25 167 GLU A C 1
ATOM 1348 O O . GLU A 1 167 ? 11.793 17.415 -16.927 1.00 92.25 167 GLU A O 1
ATOM 1353 N N . ALA A 1 168 ? 11.534 15.275 -17.547 1.00 91.94 168 ALA A N 1
ATOM 1354 C CA . ALA A 1 168 ? 11.249 15.577 -18.946 1.00 91.94 168 ALA A CA 1
ATOM 1355 C C . ALA A 1 168 ? 9.830 16.120 -19.190 1.00 91.94 168 ALA A C 1
ATOM 1357 O O . ALA A 1 168 ? 9.644 17.002 -20.028 1.00 91.94 168 ALA A O 1
ATOM 1358 N N . LYS A 1 169 ? 8.818 15.568 -18.510 1.00 86.69 169 LYS A N 1
ATOM 1359 C CA . LYS A 1 169 ? 7.392 15.856 -18.764 1.00 86.69 169 LYS A CA 1
ATOM 1360 C C . LYS A 1 169 ? 6.753 16.719 -17.675 1.00 86.69 169 LYS A C 1
ATOM 1362 O O . LYS A 1 169 ? 5.620 17.171 -17.825 1.00 86.69 169 LYS A O 1
ATOM 1367 N N . GLY A 1 170 ? 7.460 16.951 -16.574 1.00 84.88 170 GLY A N 1
ATOM 1368 C CA . GLY A 1 170 ? 6.920 17.577 -15.381 1.00 84.88 170 GLY A CA 1
ATOM 1369 C C . GLY A 1 170 ? 6.018 16.617 -14.608 1.00 84.88 170 GLY A C 1
ATOM 1370 O O . GLY A 1 170 ? 6.456 15.604 -14.071 1.00 84.88 170 GLY A O 1
ATOM 1371 N N . ARG A 1 171 ? 4.742 16.973 -14.490 1.00 81.62 171 ARG A N 1
ATOM 1372 C CA . ARG A 1 171 ? 3.783 16.265 -13.633 1.00 81.62 171 ARG A CA 1
ATOM 1373 C C . ARG A 1 171 ? 3.194 15.075 -14.380 1.00 81.62 171 ARG A C 1
ATOM 1375 O O . ARG A 1 171 ? 2.680 15.258 -15.480 1.00 81.62 171 ARG A O 1
ATOM 1382 N N . ILE A 1 172 ? 3.260 13.891 -13.779 1.00 87.75 172 ILE A N 1
ATOM 1383 C CA . ILE A 1 172 ? 2.752 12.646 -14.361 1.00 87.75 172 ILE A CA 1
ATOM 1384 C C . ILE A 1 172 ? 2.123 11.777 -13.270 1.00 87.75 172 ILE A C 1
ATOM 1386 O O . ILE A 1 172 ? 2.564 11.810 -12.125 1.00 87.75 172 ILE A O 1
ATOM 1390 N N . ASP A 1 173 ? 1.135 10.963 -13.626 1.00 90.12 173 ASP A N 1
ATOM 1391 C CA . ASP A 1 173 ? 0.628 9.918 -12.732 1.00 90.12 173 ASP A CA 1
ATOM 1392 C C . ASP A 1 173 ? 1.700 8.823 -12.603 1.00 90.12 173 ASP A C 1
ATOM 1394 O O . ASP A 1 173 ? 2.160 8.287 -13.615 1.00 90.12 173 ASP A O 1
ATOM 1398 N N . LEU A 1 174 ? 2.136 8.491 -11.386 1.00 92.62 174 LEU A N 1
ATOM 1399 C CA . LEU A 1 174 ? 3.313 7.645 -11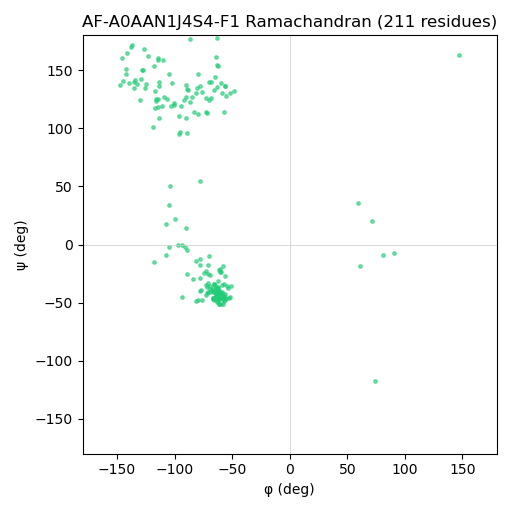.159 1.00 92.62 174 LEU A CA 1
ATOM 1400 C C . LEU A 1 174 ? 3.073 6.173 -11.492 1.00 92.62 174 LEU A C 1
ATOM 1402 O O . LEU A 1 174 ? 4.031 5.456 -11.780 1.00 92.62 174 LEU A O 1
ATOM 1406 N N . ASN A 1 175 ? 1.820 5.717 -11.479 1.00 93.38 175 ASN A N 1
ATOM 1407 C CA . ASN A 1 175 ? 1.409 4.341 -11.760 1.00 93.38 175 ASN A CA 1
ATOM 1408 C C . ASN A 1 175 ? 0.764 4.212 -13.149 1.00 93.38 175 ASN A C 1
ATOM 1410 O O . ASN A 1 175 ? -0.158 3.417 -13.351 1.00 93.38 175 ASN A O 1
ATOM 1414 N N . SER A 1 176 ? 1.251 5.000 -14.110 1.00 92.06 176 SER A N 1
ATOM 1415 C CA . SER A 1 176 ? 0.743 5.063 -15.481 1.00 92.06 176 SER A CA 1
ATOM 1416 C C . SER A 1 176 ? 1.761 4.560 -16.512 1.00 92.06 176 SER A C 1
ATOM 1418 O O . SER A 1 176 ? 2.974 4.559 -16.286 1.00 92.06 176 SER A O 1
ATOM 1420 N N . ARG A 1 177 ? 1.284 4.163 -17.699 1.00 91.12 177 ARG A N 1
ATOM 1421 C CA . ARG A 1 177 ? 2.145 3.803 -18.836 1.00 91.12 177 ARG A CA 1
ATOM 1422 C C . ARG A 1 177 ? 3.092 4.950 -19.214 1.00 91.12 177 ARG A C 1
ATOM 1424 O O . ARG A 1 177 ? 4.278 4.678 -19.394 1.00 91.12 177 ARG A O 1
ATOM 1431 N N . PRO A 1 178 ? 2.663 6.224 -19.291 1.00 90.38 178 PRO A N 1
ATOM 1432 C CA . PRO A 1 178 ? 3.580 7.324 -19.596 1.00 90.38 178 PRO A CA 1
ATOM 1433 C C . PRO A 1 178 ? 4.724 7.511 -18.595 1.00 90.38 178 PRO A C 1
ATOM 1435 O O . PRO A 1 178 ? 5.759 8.063 -18.990 1.00 90.38 178 PRO A O 1
ATOM 1438 N N . ALA A 1 179 ? 4.562 7.051 -17.349 1.00 92.31 179 ALA A N 1
ATOM 1439 C CA . ALA A 1 179 ? 5.585 7.130 -16.310 1.00 92.31 179 ALA A CA 1
ATOM 1440 C C . ALA A 1 179 ? 6.691 6.078 -16.449 1.00 92.31 179 ALA A C 1
ATOM 1442 O O . ALA A 1 179 ? 7.840 6.356 -16.108 1.00 92.31 179 ALA A O 1
ATOM 1443 N N . ILE A 1 180 ? 6.386 4.918 -17.027 1.00 93.94 180 ILE A N 1
ATOM 1444 C CA . ILE A 1 180 ? 7.352 3.827 -17.251 1.00 93.94 180 ILE A CA 1
ATOM 1445 C C . ILE A 1 180 ? 7.812 3.685 -18.707 1.00 93.94 180 ILE A C 1
ATOM 1447 O O . ILE A 1 180 ? 8.673 2.851 -18.983 1.00 93.94 180 ILE A O 1
ATOM 1451 N N . VAL A 1 181 ? 7.289 4.501 -19.629 1.00 92.81 181 VAL A N 1
ATOM 1452 C CA . VAL A 1 181 ? 7.760 4.551 -21.025 1.00 92.81 181 VAL A CA 1
ATOM 1453 C C . VAL A 1 181 ? 9.277 4.736 -21.073 1.00 92.81 181 VAL A C 1
ATOM 1455 O O . VAL A 1 181 ? 9.822 5.634 -20.426 1.00 92.81 181 VAL A O 1
ATOM 1458 N N . GLY A 1 182 ? 9.943 3.893 -21.861 1.00 93.25 182 GLY A N 1
ATOM 1459 C CA . GLY A 1 182 ? 11.394 3.825 -22.015 1.00 93.25 182 GLY A CA 1
ATOM 1460 C C . GLY A 1 182 ? 12.090 2.862 -21.048 1.00 93.25 182 GLY A C 1
ATOM 1461 O O . GLY A 1 182 ? 13.287 2.609 -21.209 1.00 93.25 182 GLY A O 1
ATOM 1462 N N . HIS A 1 183 ? 11.378 2.293 -20.068 1.00 95.81 183 HIS A N 1
ATOM 1463 C CA . HIS A 1 183 ? 11.940 1.268 -19.191 1.00 95.81 183 HIS A CA 1
ATOM 1464 C C . HIS A 1 183 ? 12.191 -0.029 -19.973 1.00 95.81 183 HIS A C 1
ATOM 1466 O O . HIS A 1 183 ? 11.338 -0.485 -20.730 1.00 95.81 183 HIS A O 1
ATOM 1472 N N . ARG A 1 184 ? 13.314 -0.717 -19.720 1.00 93.00 184 ARG A N 1
ATOM 1473 C CA . ARG A 1 184 ? 13.660 -1.981 -20.415 1.00 93.00 184 ARG A CA 1
ATOM 1474 C C . ARG A 1 184 ? 12.593 -3.074 -20.304 1.00 93.00 184 ARG A C 1
ATOM 1476 O O . ARG A 1 184 ? 12.514 -3.947 -21.157 1.00 93.00 184 ARG A O 1
ATOM 1483 N N . LEU A 1 185 ? 11.812 -3.038 -19.228 1.00 92.75 185 LEU A N 1
ATOM 1484 C CA . LEU A 1 185 ? 10.738 -3.989 -18.943 1.00 92.75 185 LEU A CA 1
ATOM 1485 C C . LEU A 1 185 ? 9.338 -3.388 -19.121 1.00 92.75 185 LEU A C 1
ATOM 1487 O O . LEU A 1 185 ? 8.395 -3.952 -18.580 1.00 92.75 185 LEU A O 1
ATOM 1491 N N . GLU A 1 186 ? 9.181 -2.260 -19.826 1.00 92.19 186 GLU A N 1
ATOM 1492 C CA . GLU A 1 186 ? 7.907 -1.519 -19.923 1.00 92.19 186 GLU A CA 1
ATOM 1493 C C . GLU A 1 186 ? 6.697 -2.390 -20.312 1.00 92.19 186 GLU A C 1
ATOM 1495 O O . GLU A 1 186 ? 5.604 -2.214 -19.777 1.00 92.19 186 GLU A O 1
ATOM 1500 N N . HIS A 1 187 ? 6.896 -3.394 -21.168 1.00 91.12 187 HIS A N 1
ATOM 1501 C CA . HIS A 1 187 ? 5.830 -4.292 -21.625 1.00 91.12 187 HIS A CA 1
ATOM 1502 C C . HIS A 1 187 ? 5.440 -5.376 -20.609 1.00 91.12 187 HIS A C 1
ATOM 1504 O O . HIS A 1 187 ? 4.418 -6.031 -20.783 1.00 91.12 187 HIS A O 1
ATOM 1510 N N . TYR A 1 188 ? 6.235 -5.573 -19.555 1.00 91.69 188 TYR A N 1
ATOM 1511 C CA . TYR A 1 188 ? 5.993 -6.581 -18.519 1.00 91.69 188 TYR A CA 1
ATOM 1512 C C . TYR A 1 188 ? 5.304 -6.015 -17.276 1.00 91.69 188 TYR A C 1
ATOM 1514 O O . TYR A 1 188 ? 5.079 -6.756 -16.314 1.00 91.69 188 TYR A O 1
ATOM 1522 N N . PHE A 1 189 ? 5.005 -4.717 -17.244 1.00 92.62 189 PHE A N 1
ATOM 1523 C CA . PHE A 1 189 ? 4.307 -4.109 -16.119 1.00 92.62 189 PHE A CA 1
ATOM 1524 C C . PHE A 1 189 ? 2.817 -4.447 -16.139 1.00 92.62 189 PHE A C 1
ATOM 1526 O O . PHE A 1 189 ? 2.140 -4.275 -17.150 1.00 92.62 189 PHE A O 1
ATOM 1533 N N . TYR A 1 190 ? 2.309 -4.887 -14.994 1.00 91.94 190 TYR A N 1
ATOM 1534 C CA . TYR A 1 190 ? 0.892 -5.119 -14.750 1.00 91.94 190 TYR A CA 1
ATOM 1535 C C . TYR A 1 190 ? 0.309 -4.009 -13.871 1.00 91.94 190 TYR A C 1
ATOM 1537 O O . TYR A 1 190 ? 0.989 -3.489 -12.985 1.00 91.94 190 TYR A O 1
ATOM 1545 N N . GLY A 1 191 ? -0.962 -3.667 -14.100 1.00 86.88 191 GLY A N 1
ATOM 1546 C CA . GLY A 1 191 ? -1.693 -2.710 -13.265 1.00 86.88 191 GLY A CA 1
ATOM 1547 C C . GLY A 1 191 ? -1.251 -1.252 -13.427 1.00 86.88 191 GLY A C 1
ATOM 1548 O O . GLY A 1 191 ? -1.497 -0.447 -12.529 1.00 86.88 191 GLY A O 1
ATOM 1549 N N . VAL A 1 192 ? -0.592 -0.918 -14.544 1.00 89.31 192 VAL A N 1
ATOM 1550 C CA . VAL A 1 192 ? -0.310 0.468 -14.948 1.00 89.31 192 VAL A CA 1
ATOM 1551 C C . VAL A 1 192 ? -1.461 1.015 -15.785 1.00 89.31 192 VAL A C 1
ATOM 1553 O O . VAL A 1 192 ? -1.925 0.349 -16.712 1.00 89.31 192 VAL A O 1
ATOM 1556 N N . THR A 1 193 ? -1.925 2.221 -15.472 1.00 85.12 193 THR A N 1
ATOM 1557 C CA . THR A 1 193 ? -3.046 2.850 -16.185 1.00 85.12 193 THR A CA 1
ATOM 1558 C C . THR A 1 193 ? -2.583 3.450 -17.507 1.00 85.12 193 THR A C 1
ATOM 1560 O O . THR A 1 193 ? -1.457 3.925 -17.628 1.00 85.12 193 THR A O 1
ATOM 1563 N N . ASP A 1 194 ? -3.429 3.439 -18.530 1.00 76.12 194 ASP A N 1
ATOM 1564 C CA . ASP A 1 194 ? -3.105 3.992 -19.853 1.00 76.12 194 ASP A CA 1
ATOM 1565 C C . ASP A 1 194 ? -3.686 5.399 -20.084 1.00 76.12 194 ASP A C 1
ATOM 1567 O O . ASP A 1 194 ? -3.845 5.816 -21.225 1.00 76.12 194 ASP A O 1
ATOM 1571 N N . GLU A 1 195 ? -3.997 6.124 -19.001 1.00 64.06 195 GLU A N 1
ATOM 1572 C CA . GLU A 1 195 ? -4.701 7.424 -18.963 1.00 64.06 195 GLU A CA 1
ATOM 1573 C C . GLU A 1 195 ? -6.137 7.422 -19.530 1.00 64.06 195 GLU A C 1
ATOM 1575 O O . GLU A 1 195 ? -6.914 8.317 -19.201 1.00 64.06 195 GLU A O 1
ATOM 1580 N N . THR A 1 196 ? -6.521 6.419 -20.328 1.00 61.38 196 THR A N 1
ATOM 1581 C CA . THR A 1 196 ? -7.872 6.267 -20.901 1.00 61.38 196 THR A CA 1
ATOM 1582 C C . THR A 1 196 ? -8.817 5.467 -20.004 1.00 61.38 196 THR A C 1
ATOM 1584 O O . THR A 1 196 ? -10.035 5.648 -20.056 1.00 61.38 196 THR A O 1
ATOM 1587 N N . THR A 1 197 ? -8.264 4.606 -19.150 1.00 63.06 197 THR A N 1
ATOM 1588 C CA . THR A 1 197 ? -8.978 3.897 -18.083 1.00 63.06 197 THR A CA 1
ATOM 1589 C C . THR A 1 197 ? -9.052 4.708 -16.785 1.00 63.06 197 THR A C 1
ATOM 1591 O O . THR A 1 197 ? -8.457 5.776 -16.647 1.00 63.06 197 THR A O 1
ATOM 1594 N N . MET A 1 198 ? -9.740 4.158 -15.778 1.00 69.12 198 MET A N 1
ATOM 1595 C CA . MET A 1 198 ? -9.718 4.666 -14.403 1.00 69.12 198 MET A CA 1
ATOM 1596 C C . MET A 1 198 ? -8.273 4.904 -13.930 1.00 69.12 198 MET A C 1
ATOM 1598 O O . MET A 1 198 ? -7.414 4.037 -14.107 1.00 69.12 198 MET A O 1
ATOM 1602 N N . ARG A 1 199 ? -8.006 6.080 -13.343 1.00 80.06 199 ARG A N 1
ATOM 1603 C CA . ARG A 1 199 ? -6.703 6.404 -12.743 1.00 80.06 199 ARG A CA 1
ATOM 1604 C C . ARG A 1 199 ? -6.398 5.468 -11.580 1.00 80.06 199 ARG A C 1
ATOM 1606 O O . ARG A 1 199 ? -7.303 4.956 -10.920 1.00 80.06 199 ARG A O 1
ATOM 1613 N N . ASN A 1 200 ? -5.110 5.278 -11.313 1.00 86.38 200 ASN A N 1
ATOM 1614 C CA . ASN A 1 200 ? -4.689 4.513 -10.157 1.00 86.38 200 ASN A CA 1
ATOM 1615 C C . ASN A 1 200 ? -5.174 5.243 -8.879 1.00 86.38 200 ASN A C 1
ATOM 1617 O O . ASN A 1 200 ? -5.063 6.475 -8.812 1.00 86.38 200 ASN A O 1
ATOM 1621 N N . PRO A 1 201 ? -5.737 4.531 -7.883 1.00 84.56 201 PRO A N 1
ATOM 1622 C CA . PRO A 1 201 ? -6.213 5.145 -6.645 1.00 84.56 201 PRO A CA 1
ATOM 1623 C C . PRO A 1 201 ? -5.151 5.987 -5.938 1.00 84.56 201 PRO A C 1
ATOM 1625 O O . PRO A 1 201 ? -5.455 7.071 -5.458 1.00 84.56 201 PRO A O 1
ATOM 1628 N N . SER A 1 202 ? -3.894 5.566 -5.944 1.00 87.25 202 SER A N 1
ATOM 1629 C CA . SER A 1 202 ? -2.784 6.273 -5.296 1.00 87.25 202 SER A CA 1
ATOM 1630 C C . SER A 1 202 ? -2.441 7.571 -5.994 1.00 87.25 202 SER A C 1
ATOM 1632 O O . SER A 1 202 ? -2.257 8.588 -5.338 1.00 87.25 202 SER A O 1
ATOM 1634 N N . ASP A 1 203 ? -2.441 7.565 -7.327 1.00 86.50 203 ASP A N 1
ATOM 1635 C CA . ASP A 1 203 ? -2.309 8.786 -8.127 1.00 86.50 203 ASP A CA 1
ATOM 1636 C C . ASP A 1 203 ? -3.561 9.667 -8.027 1.00 86.50 203 ASP A C 1
ATOM 1638 O O . ASP A 1 203 ? -3.567 10.804 -8.480 1.00 86.50 203 ASP A O 1
ATOM 1642 N N . THR A 1 204 ? -4.646 9.171 -7.429 1.00 86.69 204 THR A N 1
ATOM 1643 C CA . THR A 1 204 ? -5.851 9.954 -7.139 1.00 86.69 204 THR A CA 1
ATOM 1644 C C . THR A 1 204 ? -5.824 10.549 -5.733 1.00 86.69 204 THR A C 1
ATOM 1646 O O . THR A 1 204 ? -6.118 11.731 -5.563 1.00 86.69 204 THR A O 1
ATOM 1649 N N . ILE A 1 205 ? -5.450 9.753 -4.737 1.00 87.38 205 ILE A N 1
ATOM 1650 C CA . ILE A 1 205 ? -5.441 10.127 -3.321 1.00 87.38 205 ILE A CA 1
ATOM 1651 C C . ILE A 1 205 ? -4.173 10.930 -2.999 1.00 87.38 205 ILE A C 1
ATOM 1653 O O . ILE A 1 205 ? -4.247 12.026 -2.447 1.00 87.38 205 ILE A O 1
ATOM 1657 N N . TYR A 1 206 ? -3.009 10.435 -3.420 1.00 89.12 206 TYR A N 1
ATOM 1658 C CA . TYR A 1 206 ? -1.685 10.975 -3.107 1.00 89.12 206 TYR A CA 1
ATOM 1659 C C . TYR A 1 206 ? -1.086 11.731 -4.296 1.00 89.12 206 TYR A C 1
ATOM 1661 O O . TYR A 1 206 ? 0.054 11.508 -4.704 1.00 89.12 206 TYR A O 1
ATOM 1669 N N . ARG A 1 207 ? -1.871 12.643 -4.869 1.00 84.50 207 ARG A N 1
ATOM 1670 C CA . ARG A 1 207 ? -1.476 13.452 -6.029 1.00 84.50 207 ARG A CA 1
ATOM 1671 C C . ARG A 1 207 ? -0.292 14.363 -5.743 1.00 84.50 207 ARG A C 1
ATOM 1673 O O . ARG A 1 207 ? -0.096 14.844 -4.625 1.00 84.50 207 ARG A O 1
ATOM 1680 N N . HIS A 1 208 ? 0.442 14.703 -6.801 1.00 83.00 208 HIS A N 1
ATOM 1681 C CA . HIS A 1 208 ? 1.391 15.807 -6.735 1.00 83.00 208 HIS A CA 1
ATOM 1682 C C . HIS A 1 208 ? 0.660 17.102 -6.303 1.00 83.00 208 HIS A C 1
ATOM 1684 O O . HIS A 1 208 ? -0.393 17.403 -6.865 1.00 83.00 208 HIS A O 1
ATOM 1690 N N . PRO A 1 209 ? 1.215 17.929 -5.391 1.00 70.94 209 PRO A N 1
ATOM 1691 C CA . PRO A 1 209 ? 0.540 19.117 -4.834 1.00 70.94 209 PRO A CA 1
ATOM 1692 C C . PRO A 1 209 ? 0.083 20.161 -5.858 1.00 70.94 209 PRO A C 1
ATOM 1694 O O . PRO A 1 209 ? -0.721 21.032 -5.552 1.00 70.94 209 PRO A O 1
ATOM 1697 N N . GLY A 1 210 ? 0.646 20.108 -7.064 1.00 69.00 210 GLY A N 1
ATOM 1698 C CA . GLY A 1 210 ? 0.292 20.989 -8.173 1.00 69.00 210 GLY A CA 1
ATOM 1699 C C . GLY A 1 210 ? -0.848 20.487 -9.066 1.00 69.00 210 GLY A C 1
ATOM 1700 O O . GLY A 1 210 ? -1.212 21.212 -9.986 1.00 69.00 210 GLY A O 1
ATOM 1701 N N . HIS A 1 211 ? -1.375 19.274 -8.868 1.00 65.56 211 HIS A N 1
ATOM 1702 C CA . HIS A 1 211 ? -2.548 18.798 -9.606 1.00 65.56 211 HIS A CA 1
ATOM 1703 C C . HIS A 1 211 ? -3.825 19.378 -8.987 1.00 65.56 211 HIS A C 1
ATOM 1705 O O . HIS A 1 211 ? -4.195 19.016 -7.874 1.00 65.56 211 HIS A O 1
ATOM 1711 N N . THR A 1 212 ? -4.498 20.261 -9.721 1.00 53.88 212 THR A N 1
ATOM 1712 C CA . THR A 1 212 ? -5.912 20.603 -9.510 1.00 53.88 212 THR A CA 1
ATOM 1713 C C . THR A 1 212 ? -6.735 19.883 -10.574 1.00 53.88 212 THR A C 1
ATOM 1715 O O . THR A 1 212 ? -6.275 19.793 -11.714 1.00 53.88 212 THR A O 1
ATOM 1718 N N . ASP A 1 213 ? -7.893 19.343 -10.188 1.00 54.09 213 ASP A N 1
ATOM 1719 C CA . ASP A 1 213 ? -8.895 18.837 -11.140 1.00 54.09 213 ASP A CA 1
ATOM 1720 C C . ASP A 1 213 ? -9.451 19.962 -12.027 1.00 54.09 213 ASP A C 1
ATOM 1722 O O . ASP A 1 213 ? -9.549 21.112 -11.531 1.00 54.09 213 ASP A O 1
#